Protein AF-A0A9D2GME9-F1 (afdb_monomer_lite)

Radius of gyration: 42.01 Å; chains: 1; bounding box: 84×39×122 Å

Secondary structure (DSSP, 8-state):
----------EE-TTT--EE-TT-SB-TTT--BSTHHHHHHHHHHHHHHHHHHHHHHHHHHHHHHHHHHHHHHHHHHHHHHHHHHHHT--S--HHHHHHHHHHHHHHHHHHHHHHHHHHH---HHHHHHHHHHHHHHHHHHHHHHHHHHHHHHHHHHS--SSSEEEEEEEEEEEEEETTEE---SS-EEEEEETTEEE-TT-EEEEETT-EEEEEEEEEETTEEEEEEEEEE--HHHHSS-EEEEEEEE-SSSEEEEEEEEEEEE--HHHHHH-

Sequence (274 aa):
MQDKALRGIAMFCNRCGKQVSDDSLYCPYCGSNIRNLQSEKEFIDHYIGDLDHYTQLVRKRAGSKLQKITKICCYISLVTFLLLYIRIAPGRGFYHVLSYIAGAAAAVLLIVFFYRKSKKSVSKSFYGVSLLMAVAVFLAAAGLQITYEAKLDAVLADFPSHGTVHLRIHLDEEFYSLYGVGMAYRPYSSIRLGDTVYEDGDTIDMAVNTTYPVRINCGYLNTHGHSQRDLRVTPSLLKDGYTIIEKVDLDDITYAEVTLSFTRTCTFWEVILH

Structure (mmCIF, N/CA/C/O backbone):
data_AF-A0A9D2GME9-F1
#
_entry.id   AF-A0A9D2GME9-F1
#
loop_
_atom_site.group_PDB
_atom_site.id
_atom_site.type_symbol
_atom_site.label_atom_id
_atom_site.label_alt_id
_atom_site.label_comp_id
_atom_site.label_asym_id
_atom_site.label_entity_id
_atom_site.label_seq_id
_atom_site.pdbx_PDB_ins_code
_atom_site.Cartn_x
_atom_site.Cartn_y
_atom_site.Cartn_z
_atom_site.occupancy
_atom_site.B_iso_or_equiv
_atom_site.auth_seq_id
_atom_site.auth_comp_id
_atom_site.auth_asym_id
_atom_site.auth_atom_id
_atom_site.pdbx_PDB_model_num
ATOM 1 N N . MET A 1 1 ? -60.415 -22.577 77.005 1.00 41.28 1 MET A N 1
ATOM 2 C CA . MET A 1 1 ? -60.384 -21.194 76.487 1.00 41.28 1 MET A CA 1
ATOM 3 C C . MET A 1 1 ? -59.140 -20.543 77.063 1.00 41.28 1 MET A C 1
ATOM 5 O O . MET A 1 1 ? -58.972 -20.585 78.270 1.00 41.28 1 MET A O 1
ATOM 9 N N . GLN A 1 2 ? -58.207 -20.135 76.204 1.00 39.06 2 GLN A N 1
ATOM 10 C CA . GLN A 1 2 ? -56.891 -19.614 76.584 1.00 39.06 2 GLN A CA 1
ATOM 11 C C . GLN A 1 2 ? -56.985 -18.101 76.813 1.00 39.06 2 GLN A C 1
ATOM 13 O O . GLN A 1 2 ? -57.369 -17.378 75.894 1.00 39.06 2 GLN A O 1
ATOM 18 N N . ASP A 1 3 ? -56.603 -17.639 78.004 1.00 46.72 3 ASP A N 1
ATOM 19 C CA . ASP A 1 3 ? -56.413 -16.222 78.315 1.00 46.72 3 ASP A CA 1
ATOM 20 C C . ASP A 1 3 ? -55.214 -15.670 77.531 1.00 46.72 3 ASP A C 1
ATOM 22 O O . ASP A 1 3 ? -54.049 -15.865 77.886 1.00 46.72 3 ASP A O 1
ATOM 26 N N . LYS A 1 4 ? -55.496 -14.974 76.426 1.00 51.91 4 LYS A N 1
ATOM 27 C CA . LYS A 1 4 ? -54.520 -14.119 75.744 1.00 51.91 4 LYS A CA 1
ATOM 28 C C . LYS A 1 4 ? -54.407 -12.811 76.520 1.00 51.91 4 LYS A C 1
ATOM 30 O O . LYS A 1 4 ? -55.230 -11.914 76.369 1.00 51.91 4 LYS A O 1
ATOM 35 N N . ALA A 1 5 ? -53.349 -12.701 77.316 1.00 50.97 5 ALA A N 1
ATOM 36 C CA . ALA A 1 5 ? -52.881 -11.439 77.864 1.00 50.97 5 ALA A CA 1
ATOM 37 C C . ALA A 1 5 ? -52.632 -10.430 76.725 1.00 50.97 5 ALA A C 1
ATOM 39 O O . ALA A 1 5 ? -51.686 -10.571 75.945 1.00 50.97 5 ALA A O 1
ATOM 40 N N . LEU A 1 6 ? -53.486 -9.409 76.635 1.00 52.81 6 LEU A N 1
ATOM 41 C CA . LEU A 1 6 ? -53.252 -8.195 75.858 1.00 52.81 6 LEU A CA 1
ATOM 42 C C . LEU A 1 6 ? -52.051 -7.461 76.471 1.00 52.81 6 LEU A C 1
ATOM 44 O O . LEU A 1 6 ? -52.188 -6.680 77.409 1.00 52.81 6 LEU A O 1
ATOM 48 N N . ARG A 1 7 ? -50.847 -7.723 75.954 1.00 51.66 7 ARG A N 1
ATOM 49 C CA . ARG A 1 7 ? -49.722 -6.796 76.116 1.00 51.66 7 ARG A CA 1
ATOM 50 C C . ARG A 1 7 ? -50.059 -5.549 75.306 1.00 51.66 7 ARG A C 1
ATOM 52 O O . ARG A 1 7 ? -49.818 -5.527 74.103 1.00 51.66 7 ARG A O 1
ATOM 59 N N . GLY A 1 8 ? -50.644 -4.547 75.959 1.00 56.06 8 GLY A N 1
ATOM 60 C CA . GLY A 1 8 ? -50.792 -3.217 75.379 1.00 56.06 8 GLY A CA 1
ATOM 61 C C . GLY A 1 8 ? -49.416 -2.704 74.962 1.00 56.06 8 GLY A C 1
ATOM 62 O O . GLY A 1 8 ? -48.500 -2.632 75.786 1.00 56.06 8 GLY A O 1
ATOM 63 N N . ILE A 1 9 ? -49.246 -2.425 73.672 1.00 63.50 9 ILE A N 1
ATOM 64 C CA . ILE A 1 9 ? -48.030 -1.822 73.139 1.00 63.50 9 ILE A CA 1
ATOM 65 C C . ILE A 1 9 ? -48.039 -0.385 73.644 1.00 63.50 9 ILE A C 1
ATOM 67 O O . ILE A 1 9 ? -48.833 0.438 73.208 1.00 63.50 9 ILE A O 1
ATOM 71 N N . ALA A 1 10 ? -47.207 -0.084 74.633 1.00 67.81 10 ALA A N 1
ATOM 72 C CA . ALA A 1 10 ? -47.128 1.277 75.122 1.00 67.81 10 ALA A CA 1
ATOM 73 C C . ALA A 1 10 ? -46.423 2.165 74.089 1.00 67.81 10 ALA A C 1
ATOM 75 O O . ALA A 1 10 ? -45.321 1.840 73.640 1.00 67.81 10 ALA A O 1
ATOM 76 N N . MET A 1 11 ? -47.042 3.289 73.732 1.00 81.88 11 MET A N 1
ATOM 77 C CA . MET A 1 11 ? -46.478 4.268 72.803 1.00 81.88 11 MET A CA 1
ATOM 78 C C . MET A 1 11 ? -45.919 5.484 73.551 1.00 81.88 11 MET A C 1
ATOM 80 O O . MET A 1 11 ? -46.213 5.696 74.724 1.00 81.88 11 MET A O 1
ATOM 84 N N . PHE A 1 12 ? -45.108 6.306 72.885 1.00 86.38 12 PHE A N 1
ATOM 85 C CA . PHE A 1 12 ? -44.561 7.542 73.455 1.00 86.38 12 PHE A CA 1
ATOM 86 C C . PHE A 1 12 ? -45.123 8.763 72.722 1.00 86.38 12 PHE A C 1
ATOM 88 O O . PHE A 1 12 ? -45.228 8.770 71.496 1.00 86.38 12 PHE A O 1
ATOM 95 N N . CYS A 1 13 ? -45.466 9.819 73.463 1.00 84.81 13 CYS A N 1
ATOM 96 C CA . CYS A 1 13 ? -45.884 11.092 72.883 1.00 84.81 13 CYS A CA 1
ATOM 97 C C . CYS A 1 13 ? -44.707 11.742 72.145 1.00 84.81 13 CYS A C 1
ATOM 99 O O . CYS A 1 13 ? -43.673 12.026 72.742 1.00 84.81 13 CYS A O 1
ATOM 101 N N . ASN A 1 14 ? -44.880 12.055 70.865 1.00 80.94 14 ASN A N 1
ATOM 102 C CA . ASN A 1 14 ? -43.848 12.680 70.036 1.00 80.94 14 ASN A CA 1
ATOM 103 C C . ASN A 1 14 ? -43.521 14.136 70.420 1.00 80.94 14 ASN A C 1
ATOM 105 O O . ASN A 1 14 ? -42.476 14.644 70.027 1.00 80.94 14 ASN A O 1
ATOM 109 N N . ARG A 1 15 ? -44.389 14.813 71.185 1.00 85.38 15 ARG A N 1
ATOM 110 C CA . ARG A 1 15 ? -44.165 16.201 71.614 1.00 85.38 15 ARG A CA 1
ATOM 111 C C . ARG A 1 15 ? -43.401 16.310 72.931 1.00 85.38 15 ARG A C 1
ATOM 113 O O . ARG A 1 15 ? -42.644 17.254 73.113 1.00 85.38 15 ARG A O 1
ATOM 120 N N . CYS A 1 16 ? -43.634 15.389 73.868 1.00 89.06 16 CYS A N 1
ATOM 121 C CA . CYS A 1 16 ? -43.048 15.462 75.213 1.00 89.06 16 CYS A CA 1
ATOM 122 C C . CYS A 1 16 ? -42.267 14.210 75.640 1.00 89.06 16 CYS A C 1
ATOM 124 O O . CYS A 1 16 ? -41.754 14.178 76.754 1.00 89.06 16 CYS A O 1
ATOM 126 N N . GLY A 1 17 ? -42.219 13.166 74.809 1.00 86.56 17 GLY A N 1
ATOM 127 C CA . GLY A 1 17 ? -41.443 11.942 75.035 1.00 86.56 17 GLY A CA 1
ATOM 128 C C . GLY A 1 17 ? -41.968 11.008 76.130 1.00 86.56 17 GLY A C 1
ATOM 129 O O . GLY A 1 17 ? -41.333 9.999 76.413 1.00 86.56 17 GLY A O 1
ATOM 130 N N . LYS A 1 18 ? -43.105 11.316 76.765 1.00 88.69 18 LYS A N 1
ATOM 131 C CA . LYS A 1 18 ? -43.670 10.490 77.847 1.00 88.69 18 LYS A CA 1
ATOM 132 C C . LYS A 1 18 ? -44.486 9.328 77.291 1.00 88.69 18 LYS A C 1
ATOM 134 O O . LYS A 1 18 ? -45.119 9.470 76.249 1.00 88.69 18 LYS A O 1
ATOM 139 N N . GLN A 1 19 ? -44.477 8.202 78.000 1.00 88.19 19 GLN A N 1
ATOM 140 C CA . GLN A 1 19 ? -45.246 7.007 77.656 1.00 88.19 19 GLN A CA 1
ATOM 141 C C . GLN A 1 19 ? -46.747 7.274 77.835 1.00 88.19 19 GLN A C 1
ATOM 143 O O . GLN A 1 19 ? -47.161 7.862 78.834 1.00 88.19 19 GLN A O 1
ATOM 148 N N . VAL A 1 20 ? -47.551 6.872 76.857 1.00 87.06 20 VAL A N 1
ATOM 149 C CA . VAL A 1 20 ? -49.003 7.061 76.818 1.00 87.06 20 VAL A CA 1
ATOM 150 C C . VAL A 1 20 ? -49.663 5.733 76.433 1.00 87.06 20 VAL A C 1
ATOM 152 O O . VAL A 1 20 ? -49.069 4.918 75.725 1.00 87.06 20 VAL A O 1
ATOM 155 N N . SER A 1 21 ? -50.876 5.498 76.937 1.00 81.44 21 SER A N 1
ATOM 156 C CA . SER A 1 21 ? -51.678 4.331 76.554 1.00 81.44 21 SER A CA 1
ATOM 157 C C . SER A 1 21 ? -52.102 4.427 75.086 1.00 81.44 21 SER A C 1
ATOM 159 O O . SER A 1 21 ? -52.460 5.518 74.637 1.00 81.44 21 SER A O 1
ATOM 161 N N . ASP A 1 22 ? -52.094 3.294 74.382 1.00 76.94 22 ASP A N 1
ATOM 162 C CA . ASP A 1 22 ? -52.387 3.161 72.943 1.00 76.94 22 ASP A CA 1
ATOM 163 C C . ASP A 1 22 ? -53.774 3.727 72.565 1.00 76.94 22 ASP A C 1
ATOM 165 O O . ASP A 1 22 ? -53.953 4.348 71.523 1.00 76.94 22 ASP A O 1
ATOM 169 N N . ASP A 1 23 ? -54.741 3.646 73.485 1.00 77.75 23 ASP A N 1
ATOM 170 C CA . ASP A 1 23 ? -56.112 4.124 73.256 1.00 77.75 23 ASP A CA 1
ATOM 171 C C . ASP A 1 23 ? -56.315 5.630 73.542 1.00 77.75 23 ASP A C 1
ATOM 173 O O . ASP A 1 23 ? -57.434 6.150 73.477 1.00 77.75 23 ASP A O 1
ATOM 177 N N . SER A 1 24 ? -55.258 6.368 73.898 1.00 75.19 24 SER A N 1
ATOM 178 C CA . SER A 1 24 ? -55.387 7.768 74.327 1.00 75.19 24 SER A CA 1
ATOM 179 C C . SER A 1 24 ? -55.446 8.724 73.136 1.00 75.19 24 SER A C 1
ATOM 181 O O . SER A 1 24 ? -54.474 8.897 72.406 1.00 75.19 24 SER A O 1
ATOM 183 N N . LEU A 1 25 ? -56.560 9.445 72.985 1.00 80.38 25 LEU A N 1
ATOM 184 C CA . LEU A 1 25 ? -56.727 10.457 71.928 1.00 80.38 25 LEU A CA 1
ATOM 185 C C . LEU A 1 25 ? -55.831 11.693 72.121 1.00 80.38 25 LEU A C 1
ATOM 187 O O . LEU A 1 25 ? -55.473 12.364 71.150 1.00 80.38 25 LEU A O 1
ATOM 191 N N . TYR A 1 26 ? -55.457 11.988 73.367 1.00 84.38 26 TYR A N 1
ATOM 192 C CA . TYR A 1 26 ? -54.640 13.136 73.750 1.00 84.38 26 TYR A CA 1
ATOM 193 C C . TYR A 1 26 ? -53.574 12.714 74.761 1.00 84.38 26 TYR A C 1
ATOM 195 O O . TYR A 1 26 ? -53.813 11.853 75.606 1.00 84.38 26 TYR A O 1
ATOM 203 N N . CYS A 1 27 ? -52.401 13.347 74.708 1.00 88.00 27 CYS A N 1
ATOM 204 C CA . CYS A 1 27 ? -51.362 13.123 75.706 1.00 88.00 27 CYS A CA 1
ATOM 205 C C . CYS A 1 27 ? -51.794 13.732 77.052 1.00 88.00 27 CYS A C 1
ATOM 207 O O . CYS A 1 27 ? -51.942 14.956 77.129 1.00 88.00 27 CYS A O 1
ATOM 209 N N . PRO A 1 28 ? -51.905 12.944 78.136 1.00 85.19 28 PRO A N 1
ATOM 210 C CA . PRO A 1 28 ? -52.334 13.456 79.439 1.00 85.19 28 PRO A CA 1
ATOM 211 C C . PRO A 1 28 ? -51.327 14.437 80.057 1.00 85.19 28 PRO A C 1
ATOM 213 O O . PRO A 1 28 ? -51.671 15.198 80.953 1.00 85.19 28 PRO A O 1
ATOM 216 N N . TYR A 1 29 ? -50.080 14.441 79.578 1.00 90.69 29 TYR A N 1
ATOM 217 C CA . TYR A 1 29 ? -49.021 15.289 80.120 1.00 90.69 29 TYR A CA 1
ATOM 218 C C . TYR A 1 29 ? -48.848 16.626 79.396 1.00 90.69 29 TYR A C 1
ATOM 220 O O . TYR A 1 29 ? -48.295 17.551 79.984 1.00 90.69 29 TYR A O 1
ATOM 228 N N . CYS A 1 30 ? -49.245 16.733 78.124 1.00 89.88 30 CYS A N 1
ATOM 229 C CA . CYS A 1 30 ? -49.015 17.951 77.333 1.00 89.88 30 CYS A CA 1
ATOM 230 C C . CYS A 1 30 ? -50.199 18.390 76.459 1.00 89.88 30 CYS A C 1
ATOM 232 O O . CYS A 1 30 ? -50.093 19.407 75.775 1.00 89.88 30 CYS A O 1
ATOM 234 N N . GLY A 1 31 ? -51.304 17.639 76.453 1.00 85.94 31 GLY A N 1
ATOM 235 C CA . GLY A 1 31 ? -52.550 18.000 75.773 1.00 85.94 31 GLY A CA 1
ATOM 236 C C . GLY A 1 31 ? -52.547 17.857 74.248 1.00 85.94 31 GLY A C 1
ATOM 237 O O . GLY A 1 31 ? -53.549 18.176 73.615 1.00 85.94 31 GLY A O 1
ATOM 238 N N . SER A 1 32 ? -51.462 17.386 73.622 1.00 86.38 32 SER A N 1
ATOM 239 C CA . SER A 1 32 ? -51.424 17.214 72.163 1.00 86.38 32 SER A CA 1
ATOM 240 C C . SER A 1 32 ? -52.265 16.020 71.700 1.00 86.38 32 SER A C 1
ATOM 242 O O . SER A 1 32 ? -52.218 14.959 72.322 1.00 86.38 32 SER A O 1
ATOM 244 N N . ASN A 1 33 ? -53.002 16.184 70.596 1.00 84.06 33 ASN A N 1
ATOM 245 C CA . ASN A 1 33 ? -53.767 15.112 69.952 1.00 84.06 33 ASN A CA 1
ATOM 246 C C . ASN A 1 33 ? -52.811 14.087 69.311 1.00 84.06 33 ASN A C 1
ATOM 248 O O . ASN A 1 33 ? -51.901 14.471 68.577 1.00 84.06 33 ASN A O 1
ATOM 252 N N . ILE A 1 34 ? -53.008 12.801 69.608 1.00 77.81 34 ILE A N 1
ATOM 253 C CA . ILE A 1 34 ? -52.126 11.701 69.183 1.00 77.81 34 ILE A CA 1
ATOM 254 C C . ILE A 1 34 ? -52.606 11.066 67.860 1.00 77.81 34 ILE A C 1
ATOM 256 O O . ILE A 1 34 ? -51.798 10.539 67.096 1.00 77.81 34 ILE A O 1
ATOM 260 N N . ARG A 1 35 ? -53.902 11.169 67.532 1.00 65.88 35 ARG A N 1
ATOM 261 C CA . ARG A 1 35 ? -54.556 10.391 66.461 1.00 65.88 35 ARG A CA 1
ATOM 262 C C . ARG A 1 35 ? -54.211 10.835 65.034 1.00 65.88 35 ARG A C 1
ATOM 264 O O . ARG A 1 35 ? -54.231 10.008 64.132 1.00 65.88 35 ARG A O 1
ATOM 271 N N . ASN A 1 36 ? -53.868 12.107 64.822 1.00 59.38 36 ASN A N 1
ATOM 272 C CA . ASN A 1 36 ? -53.596 12.641 63.475 1.00 59.38 36 ASN A CA 1
ATOM 273 C C . ASN A 1 36 ? -52.305 12.107 62.827 1.00 59.38 36 ASN A C 1
ATOM 275 O O . ASN A 1 36 ? -52.130 12.231 61.621 1.00 59.38 36 ASN A O 1
ATOM 279 N N . LEU A 1 37 ? -51.402 11.501 63.601 1.00 57.84 37 LEU A N 1
ATOM 280 C CA . LEU A 1 37 ? -50.069 11.123 63.119 1.00 57.84 37 LEU A CA 1
ATOM 281 C C . LEU A 1 37 ? -50.002 9.706 62.533 1.00 57.84 37 LEU A C 1
ATOM 283 O O . LEU A 1 37 ? -49.139 9.437 61.700 1.00 57.84 37 LEU A O 1
ATOM 287 N N . GLN A 1 38 ? -50.896 8.800 62.944 1.00 58.00 38 GLN A N 1
ATOM 288 C CA . GLN A 1 38 ? -50.953 7.445 62.379 1.00 58.00 38 GLN A CA 1
ATOM 289 C C . GLN A 1 38 ? -51.460 7.467 60.931 1.00 58.00 38 GLN A C 1
ATOM 291 O O . GLN A 1 38 ? -50.833 6.862 60.066 1.00 58.00 38 GLN A O 1
ATOM 296 N N . SER A 1 39 ? -52.509 8.245 60.638 1.00 58.75 39 SER A N 1
ATOM 297 C CA . SER A 1 39 ? -53.055 8.360 59.278 1.00 58.75 39 SER A CA 1
ATOM 298 C C . SER A 1 39 ? -52.108 9.061 58.301 1.00 58.75 39 SER A C 1
ATOM 300 O O . SER A 1 39 ? -52.074 8.721 57.124 1.00 58.75 39 SER A O 1
ATOM 302 N N . GLU A 1 40 ? -51.321 10.032 58.769 1.00 59.38 40 GLU A N 1
ATOM 303 C CA . GLU A 1 40 ? -50.370 10.762 57.923 1.00 59.38 40 GLU A CA 1
ATOM 304 C C . GLU A 1 40 ? -49.142 9.906 57.577 1.00 59.38 40 GLU A C 1
ATOM 306 O O . GLU A 1 40 ? -48.667 9.921 56.442 1.00 59.38 40 GLU A O 1
ATOM 311 N N . LYS A 1 41 ? -48.669 9.085 58.522 1.00 63.97 41 LYS A N 1
ATOM 312 C CA . LYS A 1 41 ? -47.546 8.172 58.288 1.00 63.97 41 LYS A CA 1
ATOM 313 C C . LYS A 1 41 ? -47.905 7.045 57.317 1.00 63.97 41 LYS A C 1
ATOM 315 O O . LYS A 1 41 ? -47.133 6.777 56.401 1.00 63.97 41 LYS A O 1
ATOM 320 N N . GLU A 1 42 ? -49.084 6.439 57.466 1.00 66.50 42 GLU A N 1
ATOM 321 C CA . GLU A 1 42 ? -49.576 5.417 56.528 1.00 66.50 42 GLU A CA 1
ATOM 322 C C . GLU A 1 42 ? -49.766 5.982 55.112 1.00 66.50 42 GLU A C 1
ATOM 324 O O . GLU A 1 42 ? -49.448 5.316 54.126 1.00 66.50 42 GLU A O 1
ATOM 329 N N . PHE A 1 43 ? -50.209 7.238 55.001 1.00 67.19 43 PHE A N 1
ATOM 330 C CA . PHE A 1 43 ? -50.351 7.924 53.718 1.00 67.19 43 PHE A CA 1
ATOM 331 C C . PHE A 1 43 ? -48.995 8.210 53.044 1.00 67.19 43 PHE A C 1
ATOM 333 O O . PHE A 1 43 ? -48.849 8.010 51.836 1.00 67.19 43 PHE A O 1
ATOM 340 N N . ILE A 1 44 ? -47.982 8.631 53.813 1.00 70.19 44 ILE A N 1
ATOM 341 C CA . ILE A 1 44 ? -46.624 8.892 53.305 1.00 70.19 44 ILE A CA 1
ATOM 342 C C . ILE A 1 44 ? -45.927 7.592 52.876 1.00 70.19 44 ILE A C 1
ATOM 344 O O . ILE A 1 44 ? -45.346 7.550 51.791 1.00 70.19 44 ILE A O 1
ATOM 348 N N . ASP A 1 45 ? -46.016 6.523 53.671 1.00 70.06 45 ASP A N 1
ATOM 349 C CA . ASP A 1 45 ? -45.389 5.234 53.347 1.00 70.06 45 ASP A CA 1
ATOM 350 C C . ASP A 1 45 ? -45.987 4.617 52.066 1.00 70.06 45 ASP A C 1
ATOM 352 O O . ASP A 1 45 ? -45.256 4.056 51.244 1.00 70.06 45 ASP A O 1
ATOM 356 N N . HIS A 1 46 ? -47.294 4.795 51.832 1.00 74.94 46 HIS A N 1
ATOM 357 C CA . HIS A 1 46 ? -47.949 4.381 50.588 1.00 74.94 46 HIS A CA 1
ATOM 358 C C . HIS A 1 46 ? -47.421 5.152 49.363 1.00 74.94 46 HIS A C 1
ATOM 360 O O . HIS A 1 46 ? -47.074 4.544 48.348 1.00 74.94 46 HIS A O 1
ATOM 366 N N . TYR A 1 47 ? -47.270 6.476 49.474 1.00 71.62 47 TYR A N 1
ATOM 367 C CA . TYR A 1 47 ? -46.754 7.323 48.391 1.00 71.62 47 TYR A CA 1
ATOM 368 C C . TYR A 1 47 ? -45.272 7.058 48.070 1.00 71.62 47 TYR A C 1
ATOM 370 O O . TYR A 1 47 ? -44.865 7.104 46.906 1.00 71.62 47 TYR A O 1
ATOM 378 N N . ILE A 1 48 ? -44.452 6.757 49.084 1.00 71.06 48 ILE A N 1
ATOM 379 C CA . ILE A 1 48 ? -43.035 6.400 48.902 1.00 71.06 48 ILE A CA 1
ATOM 380 C C . ILE A 1 48 ? -42.906 5.050 48.181 1.00 71.06 48 ILE A C 1
ATOM 382 O O . ILE A 1 48 ? -42.054 4.914 47.299 1.00 71.06 48 ILE A O 1
ATOM 386 N N . GLY A 1 49 ? -43.765 4.075 48.497 1.00 72.38 49 GLY A N 1
ATOM 387 C CA . GLY A 1 49 ? -43.800 2.777 47.816 1.00 72.38 49 GLY A CA 1
ATOM 388 C C . GLY A 1 49 ? -44.106 2.894 46.320 1.00 72.38 49 GLY A C 1
ATOM 389 O O . GLY A 1 49 ? -43.410 2.296 45.494 1.00 72.38 49 GLY A O 1
ATOM 390 N N . ASP A 1 50 ? -45.082 3.727 45.955 1.00 72.19 50 ASP A N 1
ATOM 391 C CA . ASP A 1 50 ? -45.429 3.983 44.553 1.00 72.19 50 ASP A CA 1
ATOM 392 C C . ASP A 1 50 ? -44.323 4.736 43.801 1.00 72.19 50 ASP A C 1
ATOM 394 O O . ASP A 1 50 ? -44.041 4.443 42.633 1.00 72.19 50 ASP A O 1
ATOM 398 N N . LEU A 1 51 ? -43.626 5.659 44.471 1.00 71.44 51 LEU A N 1
ATOM 399 C CA . LEU A 1 51 ? -42.490 6.370 43.886 1.00 71.44 51 LEU A CA 1
ATOM 400 C C . LEU A 1 51 ? -41.283 5.443 43.656 1.00 71.44 51 LEU A C 1
ATOM 402 O O . LEU A 1 51 ? -40.626 5.538 42.610 1.00 71.44 51 LEU A O 1
ATOM 406 N N . ASP A 1 52 ? -41.002 4.513 44.574 1.00 69.62 52 ASP A N 1
ATOM 407 C CA . ASP A 1 52 ? -39.956 3.498 44.377 1.00 69.62 52 ASP A CA 1
ATOM 408 C C . ASP A 1 52 ? -40.327 2.543 43.230 1.00 69.62 52 ASP A C 1
ATOM 410 O O . ASP A 1 52 ? -39.521 2.269 42.337 1.00 69.62 52 ASP A O 1
ATOM 414 N N . HIS A 1 53 ? -41.592 2.131 43.147 1.00 76.25 53 HIS A N 1
ATOM 415 C CA . HIS A 1 53 ? -42.084 1.317 42.038 1.00 76.25 53 HIS A CA 1
ATOM 416 C C . HIS A 1 53 ? -41.946 2.038 40.681 1.00 76.25 53 HIS A C 1
ATOM 418 O O . HIS A 1 53 ? -41.461 1.462 39.695 1.00 76.25 53 HIS A O 1
ATOM 424 N N . TYR A 1 54 ? -42.300 3.325 40.615 1.00 68.31 54 TYR A N 1
ATOM 425 C CA . TYR A 1 54 ? -42.189 4.122 39.393 1.00 68.31 54 TYR A CA 1
ATOM 426 C C . TYR A 1 54 ? -40.727 4.348 38.981 1.00 68.31 54 TYR A C 1
ATOM 428 O O . TYR A 1 54 ? -40.367 4.203 37.806 1.00 68.31 54 TYR A O 1
ATOM 436 N N . THR A 1 55 ? -39.842 4.626 39.939 1.00 64.88 55 THR A N 1
ATOM 437 C CA . THR A 1 55 ? -38.406 4.781 39.668 1.00 64.88 55 THR A CA 1
ATOM 438 C C . THR A 1 55 ? -37.755 3.464 39.237 1.00 64.88 55 THR A C 1
ATOM 440 O O . THR A 1 55 ? -36.924 3.473 38.320 1.00 64.88 55 THR A O 1
ATOM 443 N N . GLN A 1 56 ? -38.174 2.313 39.774 1.00 70.50 56 GLN A N 1
ATOM 444 C CA . GLN A 1 56 ? -37.733 0.998 39.294 1.00 70.50 56 GLN A CA 1
ATOM 445 C C . GLN A 1 56 ? -38.186 0.708 37.852 1.00 70.50 56 GLN A C 1
ATOM 447 O O . GLN A 1 56 ? -37.398 0.183 37.052 1.00 70.50 56 GLN A O 1
ATOM 452 N N . LEU A 1 57 ? -39.408 1.095 37.471 1.00 70.12 57 LEU A N 1
ATOM 453 C CA . LEU A 1 57 ? -39.916 0.958 36.099 1.00 70.12 57 LEU A CA 1
ATOM 454 C C . LEU A 1 57 ? -39.156 1.835 35.098 1.00 70.12 57 LEU A C 1
ATOM 456 O O . LEU A 1 57 ? -38.742 1.353 34.036 1.00 70.12 57 LEU A O 1
ATOM 460 N N . VAL A 1 58 ? -38.916 3.103 35.442 1.00 64.44 58 VAL A N 1
ATOM 461 C CA . VAL A 1 58 ? -38.123 4.027 34.616 1.00 64.44 58 VAL A CA 1
ATOM 462 C C . VAL A 1 58 ? -36.689 3.509 34.468 1.00 64.44 58 VAL A C 1
ATOM 464 O O . VAL A 1 58 ? -36.143 3.500 33.362 1.00 64.44 58 VAL A O 1
ATOM 467 N N . ARG A 1 59 ? -36.095 2.969 35.540 1.00 57.16 59 ARG A N 1
ATOM 468 C CA . ARG A 1 59 ? -34.747 2.379 35.528 1.00 57.16 59 ARG A CA 1
ATOM 469 C C . ARG A 1 59 ? -34.658 1.130 34.644 1.00 57.16 59 ARG A C 1
ATOM 471 O O . ARG A 1 59 ? -33.688 0.998 33.896 1.00 57.16 59 ARG A O 1
ATOM 478 N N . LYS A 1 60 ? -35.669 0.250 34.663 1.00 64.56 60 LYS A N 1
ATOM 479 C CA . LYS A 1 60 ? -35.745 -0.930 33.776 1.00 64.56 60 LYS A CA 1
ATOM 480 C C . LYS A 1 60 ? -35.923 -0.544 32.302 1.00 64.56 60 LYS A C 1
ATOM 482 O O . LYS A 1 60 ? -35.259 -1.126 31.442 1.00 64.56 60 LYS A O 1
ATOM 487 N N . ARG A 1 61 ? -36.767 0.449 31.989 1.00 59.19 61 ARG A N 1
ATOM 488 C CA . ARG A 1 61 ? -36.969 0.921 30.602 1.00 59.19 61 ARG A CA 1
ATOM 489 C C . ARG A 1 61 ? -35.762 1.673 30.044 1.00 59.19 61 ARG A C 1
ATOM 491 O O . ARG A 1 61 ? -35.392 1.434 28.896 1.00 59.19 61 ARG A O 1
ATOM 498 N N . ALA A 1 62 ? -35.128 2.536 30.838 1.00 53.09 62 ALA A N 1
ATOM 499 C CA . ALA A 1 62 ? -33.938 3.273 30.414 1.00 53.09 62 ALA A CA 1
ATOM 500 C C . ALA A 1 62 ? -32.725 2.344 30.222 1.00 53.09 62 ALA A C 1
ATOM 502 O O . ALA A 1 62 ? -31.984 2.494 29.252 1.00 53.09 62 ALA A O 1
ATOM 503 N N . GLY A 1 63 ? -32.559 1.336 31.088 1.00 59.22 63 GLY A N 1
ATOM 504 C CA . GLY A 1 63 ? -31.454 0.378 31.001 1.00 59.22 63 GLY A CA 1
ATOM 505 C C . GLY A 1 63 ? -31.470 -0.475 29.729 1.00 59.22 63 GLY A C 1
ATOM 506 O O . GLY A 1 63 ? -30.420 -0.689 29.127 1.00 59.22 63 GLY A O 1
ATOM 507 N N . SER A 1 64 ? -32.647 -0.917 29.268 1.00 66.12 64 SER A N 1
ATOM 508 C CA . SER A 1 64 ? -32.739 -1.807 28.099 1.00 66.12 64 SER A CA 1
ATOM 509 C C . SER A 1 64 ? -32.479 -1.093 26.769 1.00 66.12 64 SER A C 1
ATOM 511 O O . SER A 1 64 ? -31.816 -1.652 25.891 1.00 66.12 64 SER A O 1
ATOM 513 N N . LYS A 1 65 ? -32.945 0.156 26.618 1.00 70.44 65 LYS A N 1
ATOM 514 C CA . LYS A 1 65 ? -32.648 0.980 25.435 1.00 70.44 65 LYS A CA 1
ATOM 515 C C . LYS A 1 65 ? -31.168 1.350 25.377 1.00 70.44 65 LYS A C 1
ATOM 517 O O . LYS A 1 65 ? -30.557 1.198 24.322 1.00 70.44 65 LYS A O 1
ATOM 522 N N . LEU A 1 66 ? -30.578 1.747 26.507 1.00 64.31 66 LEU A N 1
ATOM 523 C CA . LEU A 1 66 ? -29.162 2.115 26.569 1.00 64.31 66 LEU A CA 1
ATOM 524 C C . LEU A 1 66 ? -28.258 0.927 26.207 1.00 64.31 66 LEU A C 1
ATOM 526 O O . LEU A 1 66 ? -27.341 1.071 25.407 1.00 64.31 66 LEU A O 1
ATOM 530 N N . GLN A 1 67 ? -28.581 -0.274 26.695 1.00 67.31 67 GLN A N 1
ATOM 531 C CA . GLN A 1 67 ? -27.810 -1.484 26.403 1.00 67.31 67 GLN A CA 1
ATOM 532 C C . GLN A 1 67 ? -27.852 -1.881 24.917 1.00 67.31 67 GLN A C 1
ATOM 534 O O . GLN A 1 67 ? -26.873 -2.416 24.395 1.00 67.31 67 GLN A O 1
ATOM 539 N N . LYS A 1 68 ? -28.963 -1.615 24.215 1.00 73.75 68 LYS A N 1
ATOM 540 C CA . LYS A 1 68 ? -29.050 -1.818 22.759 1.00 73.75 68 LYS A CA 1
ATOM 541 C C . LYS A 1 68 ? -28.194 -0.807 21.996 1.00 73.75 68 LYS A C 1
ATOM 543 O O . LYS A 1 68 ? -27.470 -1.207 21.091 1.00 73.75 68 LYS A O 1
ATOM 548 N N . ILE A 1 69 ? -28.228 0.465 22.394 1.00 73.44 69 ILE A N 1
ATOM 549 C CA . ILE A 1 69 ? -27.444 1.531 21.753 1.00 73.44 69 ILE A CA 1
ATOM 550 C C . ILE A 1 69 ? -25.942 1.278 21.931 1.00 73.44 69 ILE A C 1
ATOM 552 O O . ILE A 1 69 ? -25.205 1.314 20.952 1.00 73.44 69 ILE A O 1
ATOM 556 N N . THR A 1 70 ? -25.485 0.915 23.136 1.00 68.62 70 THR A N 1
ATOM 557 C CA . THR A 1 70 ? -24.063 0.613 23.383 1.00 68.62 70 THR A CA 1
ATOM 558 C C . THR A 1 70 ? -23.554 -0.546 22.523 1.00 68.62 70 THR A C 1
ATOM 560 O O . THR A 1 70 ? -22.432 -0.483 22.028 1.00 68.62 70 THR A O 1
ATOM 563 N N . LYS A 1 71 ? -24.373 -1.583 22.286 1.00 71.75 71 LYS A N 1
ATOM 564 C CA . LYS A 1 71 ? -24.007 -2.679 21.372 1.00 71.75 71 LYS A CA 1
ATOM 565 C C . LYS A 1 71 ? -23.795 -2.174 19.950 1.00 71.75 71 LYS A C 1
ATOM 567 O O . LYS A 1 71 ? -22.774 -2.491 19.354 1.00 71.75 71 LYS A O 1
ATOM 572 N N . ILE A 1 72 ? -24.741 -1.390 19.432 1.00 76.44 72 ILE A N 1
ATOM 573 C CA . ILE A 1 72 ? -24.666 -0.840 18.074 1.00 76.44 72 ILE A CA 1
ATOM 574 C C . ILE A 1 72 ? -23.416 0.036 17.936 1.00 76.44 72 ILE A C 1
ATOM 576 O O . ILE A 1 72 ? -22.639 -0.177 17.011 1.00 76.44 72 ILE A O 1
ATOM 580 N N . CYS A 1 73 ? -23.153 0.931 18.894 1.00 72.12 73 CYS A N 1
ATOM 581 C CA . CYS A 1 73 ? -21.956 1.772 18.870 1.00 72.12 73 CYS A CA 1
ATOM 582 C C . CYS A 1 73 ? -20.653 0.957 18.911 1.00 72.12 73 CYS A C 1
ATOM 584 O O . CYS A 1 73 ? -19.754 1.244 18.132 1.00 72.12 73 CYS A O 1
ATOM 586 N N . CYS A 1 74 ? -20.548 -0.086 19.747 1.00 71.19 74 CYS A N 1
ATOM 587 C CA . CYS A 1 74 ? -19.360 -0.950 19.769 1.00 71.19 74 CYS A CA 1
ATOM 588 C C . CYS A 1 74 ? -19.130 -1.672 18.437 1.00 71.19 74 CYS A C 1
ATOM 590 O O . CYS A 1 74 ? -17.988 -1.772 17.995 1.00 71.19 74 CYS A O 1
ATOM 592 N N . TYR A 1 75 ? -20.193 -2.167 17.795 1.00 76.12 75 TYR A N 1
ATOM 593 C CA . TYR A 1 75 ? -20.069 -2.801 16.483 1.00 76.12 75 TYR A CA 1
ATOM 594 C C . TYR A 1 75 ? -19.653 -1.799 15.410 1.00 76.12 75 TYR A C 1
ATOM 596 O O . TYR A 1 75 ? -18.763 -2.111 14.628 1.00 76.12 75 TYR A O 1
ATOM 604 N N . ILE A 1 76 ? -20.232 -0.595 15.409 1.00 74.19 76 ILE A N 1
ATOM 605 C CA . ILE A 1 76 ? -19.832 0.473 14.486 1.00 74.19 76 ILE A CA 1
ATOM 606 C C . ILE A 1 76 ? -18.359 0.829 14.706 1.00 74.19 76 ILE A C 1
ATOM 608 O O . ILE A 1 76 ? -17.598 0.800 13.750 1.00 74.19 76 ILE A O 1
ATOM 612 N N . SER A 1 77 ? -17.916 1.065 15.947 1.00 69.38 77 SER A N 1
ATOM 613 C CA . SER A 1 77 ? -16.504 1.352 16.238 1.00 69.38 77 SER A CA 1
ATOM 614 C C . SER A 1 77 ? -15.565 0.224 15.805 1.00 69.38 77 SER A C 1
ATOM 616 O O . SER A 1 77 ? -14.486 0.519 15.303 1.00 69.38 77 SER A O 1
ATOM 618 N N . LEU A 1 78 ? -15.957 -1.048 15.950 1.00 71.94 78 LEU A N 1
ATOM 619 C CA . LEU A 1 78 ? -15.153 -2.178 15.471 1.00 71.94 78 LEU A CA 1
ATOM 620 C C . LEU A 1 78 ? -15.093 -2.224 13.941 1.00 71.94 78 LEU A C 1
ATOM 622 O O . LEU A 1 78 ? -14.014 -2.405 13.388 1.00 71.94 78 LEU A O 1
ATOM 626 N N . VAL A 1 79 ? -16.226 -2.063 13.258 1.00 75.62 79 VAL A N 1
ATOM 627 C CA . VAL A 1 79 ? -16.264 -2.056 11.791 1.00 75.62 79 VAL A CA 1
ATOM 628 C C . VAL A 1 79 ? -15.431 -0.896 11.253 1.00 75.62 79 VAL A C 1
ATOM 630 O O . VAL A 1 79 ? -14.598 -1.111 10.380 1.00 75.62 79 VAL A O 1
ATOM 633 N N . THR A 1 80 ? -15.573 0.304 11.819 1.00 70.06 80 THR A N 1
ATOM 634 C CA . THR A 1 80 ? -14.755 1.461 11.443 1.00 70.06 80 THR A CA 1
ATOM 635 C C . THR A 1 80 ? -13.277 1.208 11.728 1.00 70.06 80 THR A C 1
ATOM 637 O O . THR A 1 80 ? -12.455 1.466 10.860 1.00 70.06 80 THR A O 1
ATOM 640 N N . PHE A 1 81 ? -12.924 0.646 12.890 1.00 72.06 81 PHE A N 1
ATOM 641 C CA . PHE A 1 81 ? -11.539 0.280 13.198 1.00 72.06 81 PHE A CA 1
ATOM 642 C C . PHE A 1 81 ? -10.982 -0.715 12.176 1.00 72.06 81 PHE A C 1
ATOM 644 O O . PHE A 1 81 ? -9.917 -0.470 11.633 1.00 72.06 81 PHE A O 1
ATOM 651 N N . LEU A 1 82 ? -11.713 -1.783 11.847 1.00 70.62 82 LEU A N 1
ATOM 652 C CA . LEU A 1 82 ? -11.311 -2.755 10.825 1.00 70.62 82 LEU A CA 1
ATOM 653 C C . LEU A 1 82 ? -11.117 -2.100 9.454 1.00 70.62 82 LEU A C 1
ATOM 655 O O . LEU A 1 82 ? -10.110 -2.356 8.808 1.00 70.62 82 LEU A O 1
ATOM 659 N N . LEU A 1 83 ? -12.038 -1.234 9.025 1.00 66.81 83 LEU A N 1
ATOM 660 C CA . LEU A 1 83 ? -11.947 -0.547 7.734 1.00 66.81 83 LEU A CA 1
ATOM 661 C C . LEU A 1 83 ? -10.749 0.410 7.664 1.00 66.81 83 LEU A C 1
ATOM 663 O O . LEU A 1 83 ? -10.032 0.409 6.665 1.00 66.81 83 LEU A O 1
ATOM 667 N N . LEU A 1 84 ? -10.504 1.189 8.722 1.00 64.00 84 LEU A N 1
ATOM 668 C CA . LEU A 1 84 ? -9.339 2.076 8.808 1.00 64.00 84 LEU A CA 1
ATOM 669 C C . LEU A 1 84 ? -8.034 1.266 8.859 1.00 64.00 84 LEU A C 1
ATOM 671 O O . LEU A 1 84 ? -7.081 1.572 8.151 1.00 64.00 84 LEU A O 1
ATOM 675 N N . TYR A 1 85 ? -8.018 0.167 9.614 1.00 66.06 85 TYR A N 1
ATOM 676 C CA . TYR A 1 85 ? -6.853 -0.707 9.766 1.00 66.06 85 TYR A CA 1
ATOM 677 C C . TYR A 1 85 ? -6.511 -1.491 8.483 1.00 66.06 85 TYR A C 1
ATOM 679 O O . TYR A 1 85 ? -5.345 -1.794 8.232 1.00 66.06 85 TYR A O 1
ATOM 687 N N . ILE A 1 86 ? -7.508 -1.793 7.641 1.00 61.72 86 ILE A N 1
ATOM 688 C CA . ILE A 1 86 ? -7.311 -2.387 6.308 1.00 61.72 86 ILE A CA 1
ATOM 689 C C . ILE A 1 86 ? -6.667 -1.379 5.346 1.00 61.72 86 ILE A C 1
ATOM 691 O O . ILE A 1 86 ? -5.830 -1.765 4.535 1.00 61.72 86 ILE A O 1
ATOM 695 N N . ARG A 1 87 ? -7.023 -0.090 5.433 1.00 58.62 87 ARG A N 1
ATOM 696 C CA . ARG A 1 87 ? -6.542 0.927 4.485 1.00 58.62 87 ARG A CA 1
ATOM 697 C C . ARG A 1 87 ? -5.070 1.305 4.669 1.00 58.62 87 ARG A C 1
ATOM 699 O O . ARG A 1 87 ? -4.435 1.719 3.709 1.00 58.62 87 ARG A O 1
ATOM 706 N N . ILE A 1 88 ? -4.535 1.137 5.878 1.00 57.16 88 ILE A N 1
ATOM 707 C CA . ILE A 1 88 ? -3.157 1.514 6.244 1.00 57.16 88 ILE A CA 1
ATOM 708 C C . ILE A 1 88 ? -2.116 0.476 5.770 1.00 57.16 88 ILE A C 1
ATOM 710 O O . ILE A 1 88 ? -0.927 0.670 5.987 1.00 57.16 88 ILE A O 1
ATOM 714 N N . ALA A 1 89 ? -2.505 -0.614 5.095 1.00 47.00 89 ALA A N 1
ATOM 715 C CA . ALA A 1 89 ? -1.537 -1.587 4.575 1.00 47.00 89 ALA A CA 1
ATOM 716 C C . ALA A 1 89 ? -1.225 -1.416 3.084 1.00 47.00 89 ALA A C 1
ATOM 718 O O . ALA A 1 89 ? -1.902 -2.009 2.238 1.00 47.00 89 ALA A O 1
ATOM 719 N N . PRO A 1 90 ? -0.115 -0.748 2.741 1.00 46.16 90 PRO A N 1
ATOM 720 C CA . PRO A 1 90 ? 0.625 -1.071 1.540 1.00 46.16 90 PRO A CA 1
ATOM 721 C C . PRO A 1 90 ? 1.598 -2.240 1.820 1.00 46.16 90 PRO A C 1
ATOM 723 O O . PRO A 1 90 ? 2.496 -2.130 2.644 1.00 46.16 90 PRO A O 1
ATOM 726 N N . GLY A 1 91 ? 1.418 -3.362 1.110 1.00 49.69 91 GLY A N 1
ATOM 727 C CA . GLY A 1 91 ? 2.510 -4.243 0.647 1.00 49.69 91 GLY A CA 1
ATOM 728 C C . GLY A 1 91 ? 3.284 -5.159 1.628 1.00 49.69 91 GLY A C 1
ATOM 729 O O . GLY A 1 91 ? 4.201 -4.725 2.303 1.00 49.69 91 GLY A O 1
ATOM 730 N N . ARG A 1 92 ? 2.994 -6.474 1.523 1.00 51.78 92 ARG A N 1
ATOM 731 C CA . ARG A 1 92 ? 3.807 -7.710 1.757 1.00 51.78 92 ARG A CA 1
ATOM 732 C C . ARG A 1 92 ? 4.531 -7.966 3.105 1.00 51.78 92 ARG A C 1
ATOM 734 O O . ARG A 1 92 ? 5.581 -7.417 3.403 1.00 51.78 92 ARG A O 1
ATOM 741 N N . GLY A 1 93 ? 4.071 -9.021 3.804 1.00 57.31 93 GLY A N 1
ATOM 742 C CA . GLY A 1 93 ? 4.854 -9.814 4.773 1.00 57.31 93 GLY A CA 1
ATOM 743 C C . GLY A 1 93 ? 4.003 -10.758 5.650 1.00 57.31 93 GLY A C 1
ATOM 744 O O . GLY A 1 93 ? 2.947 -10.362 6.137 1.00 57.31 93 GLY A O 1
ATOM 745 N N . PHE A 1 94 ? 4.453 -11.999 5.901 1.00 60.59 94 PHE A N 1
ATOM 746 C CA . PHE A 1 94 ? 3.752 -12.982 6.766 1.00 60.59 94 PHE A CA 1
ATOM 747 C C . PHE A 1 94 ? 3.543 -12.467 8.202 1.00 60.59 94 PHE A C 1
ATOM 749 O O . PHE A 1 94 ? 2.471 -12.628 8.784 1.00 60.59 94 PHE A O 1
ATOM 756 N N . TYR A 1 95 ? 4.539 -11.763 8.747 1.00 56.81 95 TYR A N 1
ATOM 757 C CA . TYR A 1 95 ? 4.467 -11.151 10.077 1.00 56.81 95 TYR A CA 1
ATOM 758 C C . TYR A 1 95 ? 3.382 -10.069 10.191 1.00 56.81 95 TYR A C 1
ATOM 760 O O . TYR A 1 95 ? 2.845 -9.856 11.277 1.00 56.81 95 TYR A O 1
ATOM 768 N N . HIS A 1 96 ? 2.994 -9.443 9.076 1.00 60.53 96 HIS A N 1
ATOM 769 C CA . HIS A 1 96 ? 1.886 -8.491 9.047 1.00 60.53 96 HIS A CA 1
ATOM 770 C C . HIS A 1 96 ? 0.532 -9.192 9.112 1.00 60.53 96 HIS A C 1
ATOM 772 O O . HIS A 1 96 ? -0.327 -8.780 9.881 1.00 60.53 96 HIS A O 1
ATOM 778 N N . VAL A 1 97 ? 0.341 -10.301 8.392 1.00 61.00 97 VAL A N 1
ATOM 779 C CA . VAL A 1 97 ? -0.875 -11.126 8.543 1.00 61.00 97 VAL A CA 1
ATOM 780 C C . VAL A 1 97 ? -1.022 -11.591 9.996 1.00 61.00 97 VAL A C 1
ATOM 782 O O . VAL A 1 97 ? -2.122 -11.586 10.546 1.00 61.00 97 VAL A O 1
ATOM 785 N N . LEU A 1 98 ? 0.096 -11.907 10.657 1.00 67.12 98 LEU A N 1
ATOM 786 C CA . LEU A 1 98 ? 0.110 -12.257 12.074 1.00 67.12 98 LEU A CA 1
ATOM 787 C C . LEU A 1 98 ? -0.310 -11.084 12.980 1.00 67.12 98 LEU A C 1
ATOM 789 O O . LEU A 1 98 ? -1.107 -11.290 13.895 1.00 67.12 98 LEU A O 1
ATOM 793 N N . SER A 1 99 ? 0.172 -9.861 12.722 1.00 65.25 99 SER A N 1
ATOM 794 C CA . SER A 1 99 ? -0.232 -8.670 13.487 1.00 65.25 99 SER A CA 1
ATOM 795 C C . SER A 1 99 ? -1.698 -8.292 13.241 1.00 65.25 99 SER A C 1
ATOM 797 O O . SER A 1 99 ? -2.385 -7.909 14.188 1.00 65.25 99 SER A O 1
ATOM 799 N N . TYR A 1 100 ? -2.222 -8.518 12.030 1.00 64.62 100 TYR A N 1
ATOM 800 C CA . TYR A 1 100 ? -3.649 -8.409 11.703 1.00 64.62 100 TYR A CA 1
ATOM 801 C C . TYR A 1 100 ? -4.503 -9.385 12.505 1.00 64.62 100 TYR A C 1
ATOM 803 O O . TYR A 1 100 ? -5.481 -8.983 13.140 1.00 64.62 100 TYR A O 1
ATOM 811 N N . ILE A 1 101 ? -4.126 -10.666 12.507 1.00 71.12 101 ILE A N 1
ATOM 812 C CA . ILE A 1 101 ? -4.831 -11.703 13.265 1.00 71.12 101 ILE A CA 1
ATOM 813 C C . ILE A 1 101 ? -4.769 -11.382 14.761 1.00 71.12 101 ILE A C 1
ATOM 815 O O . ILE A 1 101 ? -5.785 -11.487 15.444 1.00 71.12 101 ILE A O 1
ATOM 819 N N . ALA A 1 102 ? -3.621 -10.921 15.265 1.00 72.50 102 ALA A N 1
ATOM 820 C CA . ALA A 1 102 ? -3.455 -10.534 16.662 1.00 72.50 102 ALA A CA 1
ATOM 821 C C . ALA A 1 102 ? -4.299 -9.303 17.040 1.00 72.50 102 ALA A C 1
ATOM 823 O O . ALA A 1 102 ? -4.973 -9.326 18.069 1.00 72.50 102 ALA A O 1
ATOM 824 N N . GLY A 1 103 ? -4.321 -8.255 16.209 1.00 72.75 103 GLY A N 1
ATOM 825 C CA . GLY A 1 103 ? -5.114 -7.042 16.433 1.00 72.75 103 GLY A CA 1
ATOM 826 C C . GLY A 1 103 ? -6.619 -7.307 16.381 1.00 72.75 103 GLY A C 1
ATOM 827 O O . GLY A 1 103 ? -7.361 -6.881 17.270 1.00 72.75 103 GLY A O 1
ATOM 828 N N . ALA A 1 104 ? -7.073 -8.092 15.401 1.00 69.56 104 ALA A N 1
ATOM 829 C CA . ALA A 1 104 ? -8.461 -8.534 15.309 1.00 69.56 104 ALA A CA 1
ATOM 830 C C . ALA A 1 104 ? -8.846 -9.429 16.499 1.00 69.56 104 ALA A C 1
ATOM 832 O O . ALA A 1 104 ? -9.893 -9.218 17.115 1.00 69.56 104 ALA A O 1
ATOM 833 N N . ALA A 1 105 ? -7.986 -10.380 16.881 1.00 73.00 105 ALA A N 1
ATOM 834 C CA . ALA A 1 105 ? -8.199 -11.224 18.053 1.00 73.00 105 ALA A CA 1
ATOM 835 C C . ALA A 1 105 ? -8.276 -10.393 19.340 1.00 73.00 105 ALA A C 1
ATOM 837 O O . ALA A 1 105 ? -9.175 -10.615 20.147 1.00 73.00 105 ALA A O 1
ATOM 838 N N . ALA A 1 106 ? -7.405 -9.396 19.519 1.00 75.62 106 ALA A N 1
ATOM 839 C CA . ALA A 1 106 ? -7.433 -8.491 20.666 1.00 75.62 106 ALA A CA 1
ATOM 840 C C . ALA A 1 106 ? -8.725 -7.659 20.712 1.00 75.62 106 ALA A C 1
ATOM 842 O O . ALA A 1 106 ? -9.348 -7.558 21.770 1.00 75.62 106 ALA A O 1
ATOM 843 N N . ALA A 1 107 ? -9.183 -7.126 19.575 1.00 74.38 107 ALA A N 1
ATOM 844 C CA . ALA A 1 107 ? -10.442 -6.387 19.487 1.00 74.38 107 ALA A CA 1
ATOM 845 C C . ALA A 1 107 ? -11.655 -7.274 19.827 1.00 74.38 107 ALA A C 1
ATOM 847 O O . ALA A 1 107 ? -12.517 -6.883 20.619 1.00 74.38 107 ALA A O 1
ATOM 848 N N . VAL A 1 108 ? -11.695 -8.503 19.301 1.00 73.62 108 VAL A N 1
ATOM 849 C CA . VAL A 1 108 ? -12.737 -9.491 19.621 1.00 73.62 108 VAL A CA 1
ATOM 850 C C . VAL A 1 108 ? -12.683 -9.886 21.099 1.00 73.62 108 VAL A C 1
ATOM 852 O O . VAL A 1 108 ? -13.725 -9.915 21.755 1.00 73.62 108 VAL A O 1
ATOM 855 N N . LEU A 1 109 ? -11.495 -10.133 21.658 1.00 75.06 109 LEU A N 1
ATOM 856 C CA . LEU A 1 109 ? -11.312 -10.447 23.078 1.00 75.06 109 LEU A CA 1
ATOM 857 C C . LEU A 1 109 ? -11.780 -9.300 23.974 1.00 75.06 109 LEU A C 1
ATOM 859 O O . LEU A 1 109 ? -12.478 -9.555 24.956 1.00 75.06 109 LEU A O 1
ATOM 863 N N . LEU A 1 110 ? -11.473 -8.049 23.622 1.00 73.50 110 LEU A N 1
ATOM 864 C CA . LEU A 1 110 ? -11.964 -6.870 24.334 1.00 73.50 110 LEU A CA 1
ATOM 865 C C . LEU A 1 110 ? -13.490 -6.802 24.288 1.00 73.50 110 LEU A C 1
ATOM 867 O O . LEU A 1 110 ? -14.118 -6.634 25.331 1.00 73.50 110 LEU A O 1
ATOM 871 N N . ILE A 1 111 ? -14.113 -7.023 23.130 1.00 73.06 111 ILE A N 1
ATOM 872 C CA . ILE A 1 111 ? -15.579 -7.044 23.010 1.00 73.06 111 ILE A CA 1
ATOM 873 C C . ILE A 1 111 ? -16.193 -8.161 23.847 1.00 73.06 111 ILE A C 1
ATOM 875 O O . ILE A 1 111 ? -17.149 -7.917 24.581 1.00 73.06 111 ILE A O 1
ATOM 879 N N . VAL A 1 112 ? -15.651 -9.379 23.781 1.00 73.75 112 VAL A N 1
ATOM 880 C CA . VAL A 1 112 ? -16.134 -10.519 24.573 1.00 73.75 112 VAL A CA 1
ATOM 881 C C . VAL A 1 112 ? -15.964 -10.245 26.067 1.00 73.75 112 VAL A C 1
ATOM 883 O O . VAL A 1 112 ? -16.865 -10.548 26.854 1.00 73.75 112 VAL A O 1
ATOM 886 N N . PHE A 1 113 ? -14.851 -9.630 26.469 1.00 74.38 113 PHE A N 1
ATOM 887 C CA . PHE A 1 113 ? -14.583 -9.238 27.848 1.00 74.38 113 PHE A CA 1
ATOM 888 C C . PHE A 1 113 ? -15.573 -8.173 28.335 1.00 74.38 113 PHE A C 1
ATOM 890 O O . PHE A 1 113 ? -16.213 -8.358 29.376 1.00 74.38 113 PHE A O 1
ATOM 897 N N . PHE A 1 114 ? -15.780 -7.106 27.560 1.00 68.94 114 PHE A N 1
ATOM 898 C CA . PHE A 1 114 ? -16.753 -6.059 27.874 1.00 68.94 114 PHE A CA 1
ATOM 899 C C . PHE A 1 114 ? -18.186 -6.601 27.887 1.00 68.94 114 PHE A C 1
ATOM 901 O O . PHE A 1 114 ? -18.953 -6.277 28.795 1.00 68.94 114 PHE A O 1
ATOM 908 N N . TYR A 1 115 ? -18.533 -7.505 26.969 1.00 69.06 115 TYR A N 1
ATOM 909 C CA . TYR A 1 115 ? -19.841 -8.156 26.921 1.00 69.06 115 TYR A CA 1
ATOM 910 C C . TYR A 1 115 ? -20.091 -9.049 28.143 1.00 69.06 115 TYR A C 1
ATOM 912 O O . TYR A 1 115 ? -21.137 -8.952 28.791 1.00 69.06 115 TYR A O 1
ATOM 920 N N . ARG A 1 116 ? -19.118 -9.894 28.512 1.00 72.56 116 ARG A N 1
ATOM 921 C CA . ARG A 1 116 ? -19.222 -10.763 29.694 1.00 72.56 116 ARG A CA 1
ATOM 922 C C . ARG A 1 116 ? -19.324 -9.951 30.982 1.00 72.56 116 ARG A C 1
ATOM 924 O O . ARG A 1 116 ? -20.137 -10.284 31.843 1.00 72.56 116 ARG A O 1
ATOM 931 N N . LYS A 1 117 ? -18.543 -8.877 31.108 1.00 65.81 117 LYS A N 1
ATOM 932 C CA . LYS A 1 117 ? -18.516 -8.039 32.314 1.00 65.81 117 LYS A CA 1
ATOM 933 C C . LYS A 1 117 ? -19.756 -7.141 32.430 1.00 65.81 117 LYS A C 1
ATOM 935 O O . LYS A 1 117 ? -20.281 -6.987 33.532 1.00 65.81 117 LYS A O 1
ATOM 940 N N . SER A 1 118 ? -20.300 -6.668 31.305 1.00 61.97 118 SER A N 1
ATOM 941 C CA . SER A 1 118 ? -21.601 -5.978 31.223 1.00 61.97 118 SER A CA 1
ATOM 942 C C . SER A 1 118 ? -22.746 -6.824 31.786 1.00 61.97 118 SER A C 1
ATOM 944 O O . SER A 1 118 ? -23.616 -6.297 32.476 1.00 61.97 118 SER A O 1
ATOM 946 N N . LYS A 1 119 ? -22.740 -8.140 31.544 1.00 62.41 119 LYS A N 1
ATOM 947 C CA . LYS A 1 119 ? -23.825 -9.032 31.982 1.00 62.41 119 LYS A CA 1
ATOM 948 C C . LYS A 1 119 ? -23.846 -9.282 33.498 1.00 62.41 119 LYS A C 1
ATOM 950 O O . LYS A 1 119 ? -24.887 -9.666 34.019 1.00 62.41 119 LYS A O 1
ATOM 955 N N . LYS A 1 120 ? -22.717 -9.087 34.194 1.00 65.75 120 LYS A N 1
ATOM 956 C CA . LYS A 1 120 ? -22.562 -9.366 35.637 1.00 65.75 120 LYS A CA 1
ATOM 957 C C . LYS A 1 120 ? -22.559 -8.124 36.537 1.00 65.75 120 LYS A C 1
ATOM 959 O O . LYS A 1 120 ? -22.775 -8.270 37.733 1.00 65.75 120 LYS A O 1
ATOM 964 N N . SER A 1 121 ? -22.306 -6.925 36.009 1.00 48.03 121 SER A N 1
ATOM 965 C CA . SER A 1 121 ? -22.117 -5.719 36.829 1.00 48.03 121 SER A CA 1
ATOM 966 C C . SER A 1 121 ? -23.329 -4.780 36.785 1.00 48.03 121 SER A C 1
ATOM 968 O O . SER A 1 121 ? -23.696 -4.268 35.730 1.00 48.03 121 SER A O 1
ATOM 970 N N . VAL A 1 122 ? -23.930 -4.531 37.955 1.00 60.94 122 VAL A N 1
ATOM 971 C CA . VAL A 1 122 ? -25.101 -3.650 38.175 1.00 60.94 122 VAL A CA 1
ATOM 972 C C . VAL A 1 122 ? -24.706 -2.159 38.258 1.00 60.94 122 VAL A C 1
ATOM 974 O O . VAL A 1 122 ? -25.561 -1.271 38.279 1.00 60.94 122 VAL A O 1
ATOM 977 N N . SER A 1 123 ? -23.406 -1.848 38.272 1.00 66.81 123 SER A N 1
ATOM 978 C CA . SER A 1 123 ? -22.911 -0.480 38.448 1.00 66.81 123 SER A CA 1
ATOM 979 C C . SER A 1 123 ? -22.957 0.331 37.148 1.00 66.81 123 SER A C 1
ATOM 981 O O . SER A 1 123 ? -22.273 0.018 36.171 1.00 66.81 123 SER A O 1
ATOM 983 N N . LYS A 1 124 ? -23.714 1.439 37.162 1.00 65.50 124 LYS A N 1
ATOM 984 C CA . LYS A 1 124 ? -23.768 2.421 36.065 1.00 65.50 124 LYS A CA 1
ATOM 985 C C . LYS A 1 124 ? -22.400 3.054 35.757 1.00 65.50 124 LYS A C 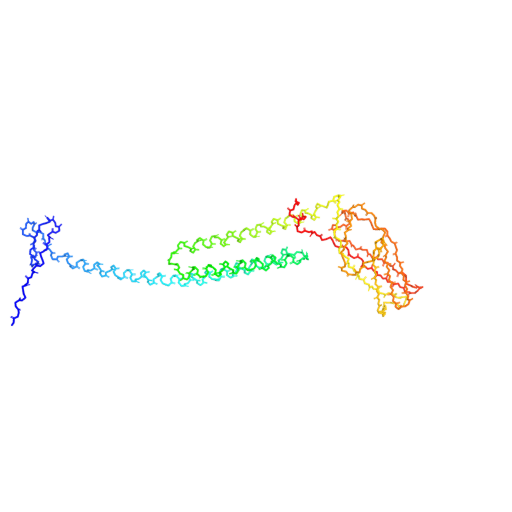1
ATOM 987 O O . LYS A 1 124 ? -22.189 3.453 34.615 1.00 65.50 124 LYS A O 1
ATOM 992 N N . SER A 1 125 ? -21.467 3.117 36.716 1.00 73.00 125 SER A N 1
ATOM 993 C CA . SER A 1 125 ? -20.159 3.756 36.487 1.00 73.00 125 SER A CA 1
ATOM 994 C C . SER A 1 125 ? -19.268 2.957 35.532 1.00 73.00 125 SER A C 1
ATOM 996 O O . SER A 1 125 ? -18.463 3.534 34.806 1.00 73.00 125 SER A O 1
ATOM 998 N N . PHE A 1 126 ? -19.457 1.636 35.455 1.00 71.12 126 PHE A N 1
ATOM 999 C CA . PHE A 1 126 ? -18.608 0.768 34.640 1.00 71.12 126 PHE A CA 1
ATOM 1000 C C . PHE A 1 126 ? -18.824 0.967 33.129 1.00 71.12 126 PHE A C 1
ATOM 1002 O O . PHE A 1 126 ? -17.880 0.875 32.346 1.00 71.12 126 PHE A O 1
ATOM 1009 N N . TYR A 1 127 ? -20.055 1.291 32.716 1.00 66.25 127 TYR A N 1
ATOM 1010 C CA . TYR A 1 127 ? -20.382 1.566 31.312 1.00 66.25 127 TYR A CA 1
ATOM 1011 C C . TYR A 1 127 ? -19.738 2.862 30.812 1.00 66.25 127 TYR A C 1
ATOM 1013 O O . TYR A 1 127 ? -19.246 2.897 29.687 1.00 66.25 127 TYR A O 1
ATOM 1021 N N . GLY A 1 128 ? -19.690 3.897 31.659 1.00 73.62 128 GLY A N 1
ATOM 1022 C CA . GLY A 1 128 ? -19.029 5.160 31.328 1.00 73.62 128 GLY A CA 1
ATOM 1023 C C . GLY A 1 128 ? -17.534 4.975 31.073 1.00 73.62 128 GLY A C 1
ATOM 1024 O O . GLY A 1 128 ? -17.033 5.419 30.046 1.00 73.62 128 GLY A O 1
ATOM 1025 N N . VAL A 1 129 ? -16.840 4.238 31.949 1.00 77.88 129 VAL A N 1
ATOM 1026 C CA . VAL A 1 129 ? -15.401 3.951 31.792 1.00 77.88 129 VAL A CA 1
ATOM 1027 C C . VAL A 1 129 ? -15.124 3.134 30.528 1.00 77.88 129 VAL A C 1
ATOM 1029 O O . VAL A 1 129 ? -14.195 3.438 29.788 1.00 77.88 129 VAL A O 1
ATOM 1032 N N . SER A 1 130 ? -15.943 2.117 30.244 1.00 69.75 130 SER A N 1
ATOM 1033 C CA . SER A 1 130 ? -15.793 1.298 29.035 1.00 69.75 130 SER A CA 1
ATOM 1034 C C . SER A 1 130 ? -15.983 2.110 27.751 1.00 69.75 130 SER A C 1
ATOM 1036 O O . SER A 1 130 ? -15.185 1.967 26.826 1.00 69.75 130 SER A O 1
ATOM 1038 N N . LEU A 1 131 ? -16.993 2.986 27.706 1.00 74.69 131 LEU A N 1
ATOM 1039 C CA . LEU A 1 131 ? -17.219 3.879 26.571 1.00 74.69 131 LEU A CA 1
ATOM 1040 C C . LEU A 1 131 ? -16.041 4.842 26.381 1.00 74.69 131 LEU A C 1
ATOM 1042 O O . LEU A 1 131 ? -15.570 5.013 25.262 1.00 74.69 131 LEU A O 1
ATOM 1046 N N . LEU A 1 132 ? -15.537 5.425 27.470 1.00 79.00 132 LEU A N 1
ATOM 1047 C CA . LEU A 1 132 ? -14.420 6.370 27.438 1.00 79.00 132 LEU A CA 1
ATOM 1048 C C . LEU A 1 132 ? -13.135 5.703 26.924 1.00 79.00 132 LEU A C 1
ATOM 1050 O O . LEU A 1 132 ? -12.459 6.266 26.070 1.00 79.00 132 LEU A O 1
ATOM 1054 N N . MET A 1 133 ? -12.853 4.467 27.351 1.00 75.81 133 MET A N 1
ATOM 1055 C CA . MET A 1 133 ? -11.734 3.675 26.826 1.00 75.81 133 MET A CA 1
ATOM 1056 C C . MET A 1 133 ? -11.898 3.340 25.339 1.00 75.81 133 MET A C 1
ATOM 1058 O O . MET A 1 133 ? -10.932 3.438 24.588 1.00 75.81 133 MET A O 1
ATOM 1062 N N . ALA A 1 134 ? -13.103 2.972 24.893 1.00 72.81 134 ALA A N 1
ATOM 1063 C CA . ALA A 1 134 ? -13.362 2.698 23.478 1.00 72.81 134 ALA A CA 1
ATOM 1064 C C . ALA A 1 134 ? -13.158 3.950 22.607 1.00 72.81 134 ALA A C 1
ATOM 1066 O O . ALA A 1 134 ? -12.528 3.872 21.554 1.00 72.81 134 ALA A O 1
ATOM 1067 N N . VAL A 1 135 ? -13.630 5.110 23.076 1.00 77.12 135 VAL A N 1
ATOM 1068 C CA . VAL A 1 135 ? -13.403 6.405 22.419 1.00 77.12 135 VAL A CA 1
ATOM 1069 C C . VAL A 1 135 ? -11.913 6.750 22.396 1.00 77.12 135 VAL A C 1
ATOM 1071 O O . VAL A 1 135 ? -11.411 7.150 21.352 1.00 77.12 135 VAL A O 1
ATOM 1074 N N . ALA A 1 136 ? -11.182 6.542 23.495 1.00 78.25 136 ALA A N 1
ATOM 1075 C CA . ALA A 1 136 ? -9.744 6.800 23.551 1.00 78.25 136 ALA A CA 1
ATOM 1076 C C . ALA A 1 136 ? -8.953 5.933 22.555 1.00 78.25 136 ALA A C 1
ATOM 1078 O O . ALA A 1 136 ? -8.097 6.452 21.843 1.00 78.25 136 ALA A O 1
ATOM 1079 N N . VAL A 1 137 ? -9.273 4.636 22.447 1.00 77.38 137 VAL A N 1
ATOM 1080 C CA . VAL A 1 137 ? -8.653 3.730 21.461 1.00 77.38 137 VAL A CA 1
ATOM 1081 C C . VAL A 1 137 ? -8.966 4.175 20.032 1.00 77.38 137 VAL A C 1
ATOM 1083 O O . VAL A 1 137 ? -8.074 4.184 19.187 1.00 77.38 137 VAL A O 1
ATOM 1086 N N . PHE A 1 138 ? -10.207 4.584 19.762 1.00 76.19 138 PHE A N 1
ATOM 1087 C CA . PHE A 1 138 ? -10.599 5.092 18.449 1.00 76.19 138 PHE A CA 1
ATOM 1088 C C . PHE A 1 138 ? -9.846 6.377 18.077 1.00 76.19 138 PHE A C 1
ATOM 1090 O O . PHE A 1 138 ? -9.301 6.466 16.980 1.00 76.19 138 PHE A O 1
ATOM 1097 N N . LEU A 1 139 ? -9.765 7.346 18.995 1.00 78.81 139 LEU A N 1
ATOM 1098 C CA . LEU A 1 139 ? -9.025 8.594 18.784 1.00 78.81 139 LEU A CA 1
ATOM 1099 C C . LEU A 1 139 ? -7.527 8.342 18.577 1.00 78.81 139 LEU A C 1
ATOM 1101 O O . LEU A 1 139 ? -6.927 8.969 17.710 1.00 78.81 139 LEU A O 1
ATOM 1105 N N . ALA A 1 140 ? -6.935 7.400 19.317 1.00 77.88 140 ALA A N 1
ATOM 1106 C CA . ALA A 1 140 ? -5.540 7.011 19.133 1.00 77.88 140 ALA A CA 1
ATOM 1107 C C . ALA A 1 140 ? -5.297 6.366 17.758 1.00 77.88 140 ALA A C 1
ATOM 1109 O O . ALA A 1 140 ? -4.324 6.708 17.090 1.00 77.88 140 ALA A O 1
ATOM 1110 N N . ALA A 1 141 ? -6.191 5.481 17.305 1.00 75.88 141 ALA A N 1
ATOM 1111 C CA . ALA A 1 141 ? -6.095 4.852 15.986 1.00 75.88 141 ALA A CA 1
ATOM 1112 C C . ALA A 1 141 ? -6.249 5.873 14.846 1.00 75.88 141 ALA A C 1
ATOM 1114 O O . ALA A 1 141 ? -5.450 5.873 13.912 1.00 75.88 141 ALA A O 1
ATOM 1115 N N . ALA A 1 142 ? -7.229 6.776 14.948 1.00 74.25 142 ALA A N 1
ATOM 1116 C CA . ALA A 1 142 ? -7.424 7.853 13.981 1.00 74.25 142 ALA A CA 1
ATOM 1117 C C . ALA A 1 142 ? -6.227 8.821 13.959 1.00 74.25 142 ALA A C 1
ATOM 1119 O O . ALA A 1 142 ? -5.747 9.185 12.890 1.00 74.25 142 ALA A O 1
ATOM 1120 N N . GLY A 1 143 ? -5.701 9.192 15.132 1.00 77.31 143 GLY A N 1
ATOM 1121 C CA . GLY A 1 143 ? -4.507 10.030 15.245 1.00 77.31 143 GLY A CA 1
ATOM 1122 C C . GLY A 1 143 ? -3.267 9.380 14.631 1.00 77.31 143 GLY A C 1
ATOM 1123 O O . GLY A 1 143 ? -2.516 10.048 13.922 1.00 77.31 143 GLY A O 1
ATOM 1124 N N . LEU A 1 144 ? -3.078 8.071 14.832 1.00 77.06 144 LEU A N 1
ATOM 1125 C CA . LEU A 1 144 ? -1.990 7.323 14.201 1.00 77.06 144 LEU A CA 1
ATOM 1126 C C . LEU A 1 144 ? -2.129 7.308 12.674 1.00 77.06 144 LEU A C 1
ATOM 1128 O O . LEU A 1 144 ? -1.136 7.515 11.988 1.00 77.06 144 LEU A O 1
ATOM 1132 N N . GLN A 1 145 ? -3.341 7.120 12.144 1.00 75.81 145 GLN A N 1
ATOM 1133 C CA . GLN A 1 145 ? -3.580 7.155 10.700 1.00 75.81 145 GLN A CA 1
ATOM 1134 C C . GLN A 1 145 ? -3.279 8.528 10.097 1.00 75.81 145 GLN A C 1
ATOM 1136 O O . GLN A 1 145 ? -2.555 8.602 9.112 1.00 75.81 145 GLN A O 1
ATOM 1141 N N . ILE A 1 146 ? -3.782 9.606 10.704 1.00 73.94 146 ILE A N 1
ATOM 1142 C CA . ILE A 1 146 ? -3.513 10.976 10.240 1.00 73.94 146 ILE A CA 1
ATOM 1143 C C . ILE A 1 146 ? -2.007 11.255 10.262 1.00 73.94 146 ILE A C 1
ATOM 1145 O O . ILE A 1 146 ? -1.467 11.822 9.318 1.00 73.94 146 ILE A O 1
ATOM 1149 N N . THR A 1 147 ? -1.316 10.823 11.321 1.00 76.19 147 THR A N 1
ATOM 1150 C CA . THR A 1 147 ? 0.141 10.980 11.433 1.00 76.19 147 THR A CA 1
ATOM 1151 C C . THR A 1 147 ? 0.867 10.170 10.360 1.00 76.19 147 THR A C 1
ATOM 1153 O O . THR A 1 147 ? 1.826 10.663 9.778 1.00 76.19 147 THR A O 1
ATOM 1156 N N . TYR A 1 148 ? 0.412 8.948 10.077 1.00 77.94 148 TYR A N 1
ATOM 1157 C CA . TYR A 1 148 ? 0.980 8.099 9.033 1.00 77.94 148 TYR A CA 1
ATOM 1158 C C . TYR A 1 148 ? 0.786 8.703 7.639 1.00 77.94 148 TYR A C 1
ATOM 1160 O O . TYR A 1 148 ? 1.752 8.780 6.895 1.00 77.94 148 TYR A O 1
ATOM 1168 N N . GLU A 1 149 ? -0.418 9.169 7.296 1.00 74.19 149 GLU A N 1
ATOM 1169 C CA . GLU A 1 149 ? -0.701 9.801 5.999 1.00 74.19 149 GLU A CA 1
ATOM 1170 C C . GLU A 1 149 ? 0.102 11.100 5.826 1.00 74.19 149 GLU A C 1
ATOM 1172 O O . GLU A 1 149 ? 0.775 11.272 4.815 1.00 74.19 149 GLU A O 1
ATOM 1177 N N . ALA A 1 150 ? 0.149 11.959 6.852 1.00 74.69 150 ALA A N 1
ATOM 1178 C CA . ALA A 1 150 ? 0.944 13.186 6.811 1.00 74.69 150 ALA A CA 1
ATOM 1179 C C . ALA A 1 150 ? 2.451 12.912 6.663 1.00 74.69 150 ALA A C 1
ATOM 1181 O O . ALA A 1 150 ? 3.148 13.627 5.943 1.00 74.69 150 ALA A O 1
ATOM 1182 N N . LYS A 1 151 ? 2.965 11.870 7.331 1.00 79.44 151 LYS A N 1
ATOM 1183 C CA . LYS A 1 151 ? 4.359 11.449 7.171 1.00 79.44 151 LYS A CA 1
ATOM 1184 C C . LYS A 1 151 ? 4.612 10.789 5.822 1.00 79.44 151 LYS A C 1
ATOM 1186 O O . LYS A 1 151 ? 5.665 11.018 5.248 1.00 79.44 151 LYS A O 1
ATOM 1191 N N . LEU A 1 152 ? 3.670 10.009 5.296 1.00 76.75 152 LEU A N 1
ATOM 1192 C CA . LEU A 1 152 ? 3.786 9.396 3.975 1.00 76.75 152 LEU A CA 1
ATOM 1193 C C . LEU A 1 152 ? 3.918 10.475 2.900 1.00 76.75 152 LEU A C 1
ATOM 1195 O O . LEU A 1 152 ? 4.828 10.394 2.082 1.00 76.75 152 LEU A O 1
ATOM 1199 N N . ASP A 1 153 ? 3.085 11.514 2.951 1.00 73.25 153 ASP A N 1
ATOM 1200 C CA . ASP A 1 153 ? 3.185 12.656 2.040 1.00 73.25 153 ASP A CA 1
ATOM 1201 C C . ASP A 1 153 ? 4.536 13.370 2.179 1.00 73.25 153 ASP A C 1
ATOM 1203 O O . ASP A 1 153 ? 5.153 13.722 1.174 1.00 73.25 153 ASP A O 1
ATOM 1207 N N . ALA A 1 154 ? 5.041 13.527 3.409 1.00 78.19 154 ALA A N 1
ATOM 1208 C CA . ALA A 1 154 ? 6.365 14.095 3.654 1.00 78.19 154 ALA A CA 1
ATOM 1209 C C . ALA A 1 154 ? 7.493 13.223 3.076 1.00 78.19 154 ALA A C 1
ATOM 1211 O O . ALA A 1 154 ? 8.369 13.753 2.409 1.00 78.19 154 ALA A O 1
ATOM 1212 N N . VAL A 1 155 ? 7.437 11.899 3.243 1.00 77.44 155 VAL A N 1
ATOM 1213 C CA . VAL A 1 155 ? 8.419 10.925 2.716 1.00 77.44 155 VAL A CA 1
ATOM 1214 C C . VAL A 1 155 ? 8.368 10.818 1.190 1.00 77.44 155 VAL A C 1
ATOM 1216 O O . VAL A 1 155 ? 9.365 10.500 0.534 1.00 77.44 155 VAL A O 1
ATOM 1219 N N . LEU A 1 156 ? 7.192 11.023 0.598 1.00 72.19 156 LEU A N 1
ATOM 1220 C CA . LEU A 1 156 ? 7.019 11.084 -0.852 1.00 72.19 156 LEU A CA 1
ATOM 1221 C C . LEU A 1 156 ? 7.502 12.427 -1.416 1.00 72.19 156 LEU A C 1
ATOM 1223 O O . LEU A 1 156 ? 8.011 12.464 -2.537 1.00 72.19 156 LEU A O 1
ATOM 1227 N N . ALA A 1 157 ? 7.378 13.515 -0.651 1.00 74.81 157 ALA A N 1
ATOM 1228 C CA . ALA A 1 157 ? 7.869 14.837 -1.029 1.00 74.81 157 ALA A CA 1
ATOM 1229 C C . ALA A 1 157 ? 9.390 14.983 -0.847 1.00 74.81 157 ALA A C 1
ATOM 1231 O O . ALA A 1 157 ? 10.049 15.581 -1.701 1.00 74.81 157 ALA A O 1
ATOM 1232 N N . ASP A 1 158 ? 9.936 14.433 0.235 1.00 76.31 158 ASP A N 1
ATOM 1233 C CA . ASP A 1 158 ? 11.352 14.460 0.590 1.00 76.31 158 ASP A CA 1
ATOM 1234 C C . ASP A 1 158 ? 12.033 13.196 0.058 1.00 76.31 158 ASP A C 1
ATOM 1236 O O . ASP A 1 158 ? 12.254 12.200 0.749 1.00 76.31 158 ASP A O 1
ATOM 1240 N N . PHE A 1 159 ? 12.296 13.198 -1.249 1.00 73.69 159 PHE A N 1
ATOM 1241 C CA . PHE A 1 159 ? 13.044 12.105 -1.849 1.00 73.69 159 PHE A CA 1
ATOM 1242 C C . PHE A 1 159 ? 14.473 12.101 -1.304 1.00 73.69 159 PHE A C 1
ATOM 1244 O O . PHE A 1 159 ? 15.193 13.093 -1.472 1.00 73.69 159 PHE A O 1
ATOM 1251 N N . PRO A 1 160 ? 14.934 10.980 -0.728 1.00 71.62 160 PRO A N 1
ATOM 1252 C CA . PRO A 1 160 ? 16.255 10.945 -0.143 1.00 71.62 160 PRO A CA 1
ATOM 1253 C C . PRO A 1 160 ? 17.301 11.109 -1.252 1.00 71.62 160 PRO A C 1
ATOM 1255 O O . PRO A 1 160 ? 17.239 10.480 -2.310 1.00 71.62 160 PRO A O 1
ATOM 1258 N N . SER A 1 161 ? 18.282 11.982 -1.019 1.00 76.81 161 SER A N 1
ATOM 1259 C CA . SER A 1 161 ? 19.379 12.239 -1.965 1.00 76.81 161 SER A CA 1
ATOM 1260 C C . SER A 1 161 ? 20.381 11.077 -2.057 1.00 76.81 161 SER A C 1
ATOM 1262 O O . SER A 1 161 ? 21.286 11.095 -2.892 1.00 76.81 161 SER A O 1
ATOM 1264 N N . HIS A 1 162 ? 20.225 10.074 -1.197 1.00 75.56 162 HIS A N 1
ATOM 1265 C CA . HIS A 1 162 ? 21.078 8.904 -1.034 1.00 75.56 162 HIS A CA 1
ATOM 1266 C C . HIS A 1 162 ? 20.255 7.734 -0.473 1.00 75.56 162 HIS A C 1
ATOM 1268 O O . HIS A 1 162 ? 19.209 7.946 0.127 1.00 75.56 162 HIS A O 1
ATOM 1274 N N . GLY A 1 163 ? 20.730 6.499 -0.641 1.00 82.62 163 GLY A N 1
ATOM 1275 C CA . GLY A 1 163 ? 20.051 5.293 -0.149 1.00 82.62 163 GLY A CA 1
ATOM 1276 C C . GLY A 1 163 ? 19.503 4.415 -1.272 1.00 82.62 163 GLY A C 1
ATOM 1277 O O . GLY A 1 163 ? 19.888 4.572 -2.431 1.00 82.62 163 GLY A O 1
ATOM 1278 N N . THR A 1 164 ? 18.637 3.468 -0.917 1.00 81.81 164 THR A N 1
ATOM 1279 C CA . THR A 1 164 ? 18.022 2.499 -1.833 1.00 81.81 164 THR A CA 1
ATOM 1280 C C . THR A 1 164 ? 16.530 2.762 -1.975 1.00 81.81 164 THR A C 1
ATOM 1282 O O . THR A 1 164 ? 15.863 3.093 -1.001 1.00 81.81 164 THR A O 1
ATOM 1285 N N . VAL A 1 165 ? 16.000 2.591 -3.180 1.00 83.00 165 VAL A N 1
ATOM 1286 C CA . VAL A 1 165 ? 14.568 2.627 -3.469 1.00 83.00 165 VAL A CA 1
ATOM 1287 C C . VAL A 1 165 ? 14.112 1.270 -3.975 1.00 83.00 165 VAL A C 1
ATOM 1289 O O . VAL A 1 165 ? 14.779 0.649 -4.801 1.00 83.00 165 VAL A O 1
ATOM 1292 N N . HIS A 1 166 ? 12.957 0.836 -3.488 1.00 83.75 166 HIS A N 1
ATOM 1293 C CA . HIS A 1 166 ? 12.277 -0.351 -3.982 1.00 83.75 166 HIS A CA 1
ATOM 1294 C C . HIS A 1 166 ? 11.445 0.036 -5.203 1.00 83.75 166 HIS A C 1
ATOM 1296 O O . HIS A 1 166 ? 10.499 0.821 -5.080 1.00 83.75 166 HIS A O 1
ATOM 1302 N N . LEU A 1 167 ? 11.804 -0.489 -6.371 1.00 84.00 167 LEU A N 1
ATOM 1303 C CA . LEU A 1 167 ? 11.071 -0.279 -7.613 1.00 84.00 167 LEU A CA 1
ATOM 1304 C C . LEU A 1 167 ? 10.332 -1.546 -8.001 1.00 84.00 167 LEU A C 1
ATOM 1306 O O . LEU A 1 167 ? 10.937 -2.609 -8.122 1.00 84.00 167 LEU A O 1
ATOM 1310 N N . ARG A 1 168 ? 9.029 -1.424 -8.239 1.00 83.50 168 ARG A N 1
ATOM 1311 C CA . ARG A 1 168 ? 8.245 -2.490 -8.857 1.00 83.50 168 ARG A CA 1
ATOM 1312 C C . ARG A 1 168 ? 8.241 -2.330 -10.369 1.00 83.50 168 ARG A C 1
ATOM 1314 O O . ARG A 1 168 ? 7.981 -1.226 -10.844 1.00 83.50 168 ARG A O 1
ATOM 1321 N N . ILE A 1 169 ? 8.498 -3.423 -11.079 1.00 84.50 169 ILE A N 1
ATOM 1322 C CA . ILE A 1 169 ? 8.447 -3.484 -12.538 1.00 84.50 169 ILE A CA 1
ATOM 1323 C C . ILE A 1 169 ? 7.028 -3.811 -12.987 1.00 84.50 169 ILE A C 1
ATOM 1325 O O . ILE A 1 169 ? 6.402 -4.736 -12.464 1.00 84.50 169 ILE A O 1
ATOM 1329 N N . HIS A 1 170 ? 6.571 -3.073 -13.991 1.00 85.06 170 HIS A N 1
ATOM 1330 C CA . HIS A 1 170 ? 5.434 -3.442 -14.817 1.00 85.06 170 HIS A CA 1
ATOM 1331 C C . HIS A 1 170 ? 5.858 -3.468 -16.281 1.00 85.06 170 HIS A C 1
ATOM 1333 O O . HIS A 1 170 ? 6.416 -2.476 -16.758 1.00 85.06 170 HIS A O 1
ATOM 1339 N N . LEU A 1 171 ? 5.608 -4.597 -16.942 1.00 83.81 171 LEU A N 1
ATOM 1340 C CA . LEU A 1 171 ? 5.854 -4.817 -18.363 1.00 83.81 171 LEU A CA 1
ATOM 1341 C C . LEU A 1 171 ? 4.519 -4.845 -19.100 1.00 83.81 171 LEU A C 1
ATOM 1343 O O . LEU A 1 171 ? 3.683 -5.706 -18.839 1.00 83.81 171 LEU A O 1
ATOM 1347 N N . ASP A 1 172 ? 4.337 -3.900 -20.015 1.00 82.25 172 ASP A N 1
ATOM 1348 C CA . ASP A 1 172 ? 3.276 -3.959 -21.019 1.00 82.25 172 ASP A CA 1
ATOM 1349 C C . ASP A 1 172 ? 3.916 -4.144 -22.392 1.00 82.25 172 ASP A C 1
ATOM 1351 O O . ASP A 1 172 ? 4.915 -3.487 -22.704 1.00 82.25 172 ASP A O 1
ATOM 1355 N N . GLU A 1 173 ? 3.373 -5.064 -23.181 1.00 80.00 173 GLU A N 1
ATOM 1356 C CA . GLU A 1 173 ? 3.965 -5.500 -24.439 1.00 80.00 173 GLU A CA 1
ATOM 1357 C C . GLU A 1 173 ? 2.947 -5.413 -25.570 1.00 80.00 173 GLU A C 1
ATOM 1359 O O . GLU A 1 173 ? 1.979 -6.176 -25.631 1.00 80.00 173 GLU A O 1
ATOM 1364 N N . GLU A 1 174 ? 3.228 -4.544 -26.534 1.00 81.62 174 GLU A N 1
ATOM 1365 C CA . GLU A 1 174 ? 2.473 -4.469 -27.776 1.00 81.62 174 GLU A CA 1
ATOM 1366 C C . GLU A 1 174 ? 3.377 -4.827 -28.960 1.00 81.62 174 GLU A C 1
ATOM 1368 O O . GLU A 1 174 ? 4.465 -4.276 -29.136 1.00 81.62 174 GLU A O 1
ATOM 1373 N N . PHE A 1 175 ? 2.934 -5.782 -29.782 1.00 80.25 175 PHE A N 1
ATOM 1374 C CA . PHE A 1 175 ? 3.692 -6.263 -30.938 1.00 80.25 175 PHE A CA 1
ATOM 1375 C C . PHE A 1 175 ? 3.165 -5.645 -32.226 1.00 80.25 175 PHE A C 1
ATOM 1377 O O . PHE A 1 175 ? 1.971 -5.685 -32.543 1.00 80.25 175 PHE A O 1
ATOM 1384 N N . TYR A 1 176 ? 4.097 -5.116 -33.006 1.00 81.25 176 TYR A N 1
ATOM 1385 C CA . TYR A 1 176 ? 3.823 -4.385 -34.226 1.00 81.25 176 TYR A CA 1
ATOM 1386 C C . TYR A 1 176 ? 4.528 -5.036 -35.407 1.00 81.25 176 TYR A C 1
ATOM 1388 O O . TYR A 1 176 ? 5.657 -5.518 -35.307 1.00 81.25 176 TYR A O 1
ATOM 1396 N N . SER A 1 177 ? 3.860 -5.011 -36.555 1.00 80.75 177 SER A N 1
ATOM 1397 C CA . SER A 1 177 ? 4.446 -5.356 -37.846 1.00 80.75 177 SER A CA 1
ATOM 1398 C C . SER A 1 177 ? 4.288 -4.190 -38.820 1.00 80.75 177 SER A C 1
ATOM 1400 O O . SER A 1 177 ? 3.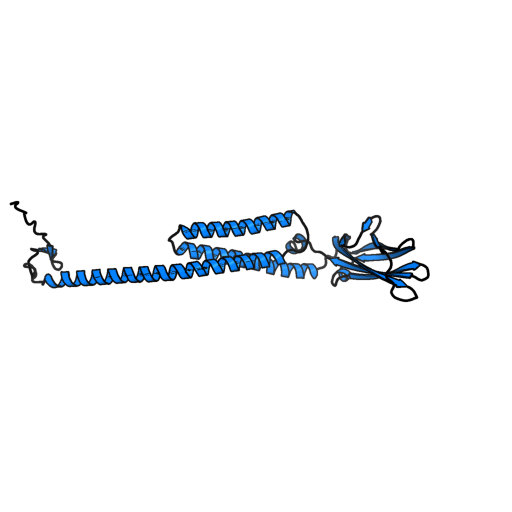386 -3.364 -38.661 1.00 80.75 177 SER A O 1
ATOM 1402 N N . LEU A 1 178 ? 5.095 -4.148 -39.884 1.00 77.69 178 LEU A N 1
ATOM 1403 C CA . LEU A 1 178 ? 4.913 -3.187 -40.987 1.00 77.69 178 LEU A CA 1
ATOM 1404 C C . LEU A 1 178 ? 3.512 -3.243 -41.631 1.00 77.69 178 LEU A C 1
ATOM 1406 O O . LEU A 1 178 ? 3.115 -2.301 -42.314 1.00 77.69 178 LEU A O 1
ATOM 1410 N N . TYR A 1 179 ? 2.755 -4.320 -41.406 1.00 80.00 179 TYR A N 1
ATOM 1411 C CA . TYR A 1 179 ? 1.393 -4.508 -41.911 1.00 80.00 179 TYR A CA 1
ATOM 1412 C C . TYR A 1 179 ? 0.297 -4.125 -40.896 1.00 80.00 179 TYR A C 1
ATOM 1414 O O . TYR A 1 179 ? -0.886 -4.284 -41.194 1.00 80.00 179 TYR A O 1
ATOM 1422 N N . GLY A 1 180 ? 0.668 -3.610 -39.718 1.00 75.69 180 GLY A N 1
ATOM 1423 C CA . GLY A 1 180 ? -0.240 -3.210 -38.639 1.00 75.69 180 GLY A CA 1
ATOM 1424 C C . GLY A 1 180 ? 0.033 -3.928 -37.312 1.00 75.69 180 GLY A C 1
ATOM 1425 O O . GLY A 1 180 ? 0.987 -4.702 -37.183 1.00 75.69 180 GLY A O 1
ATOM 1426 N N . VAL A 1 181 ? -0.822 -3.661 -36.318 1.00 71.06 181 VAL A N 1
ATOM 1427 C CA . VAL A 1 181 ? -0.785 -4.328 -35.005 1.00 71.06 181 VAL A CA 1
ATOM 1428 C C . VAL A 1 181 ? -1.142 -5.801 -35.195 1.00 71.06 181 VAL A C 1
ATOM 1430 O O . VAL A 1 181 ? -2.210 -6.123 -35.720 1.00 71.06 181 VAL A O 1
ATOM 1433 N N . GLY A 1 182 ? -0.241 -6.696 -34.800 1.00 62.72 182 GLY A N 1
ATOM 1434 C CA . GLY A 1 182 ? -0.414 -8.138 -34.942 1.00 62.72 182 GLY A CA 1
ATOM 1435 C C . GLY A 1 182 ? -0.305 -8.820 -33.587 1.00 62.72 182 GLY A C 1
ATOM 1436 O O . GLY A 1 182 ? 0.605 -8.529 -32.820 1.00 62.72 182 GLY A O 1
ATOM 1437 N N . MET A 1 183 ? -1.208 -9.758 -33.285 1.00 59.81 183 MET A N 1
ATOM 1438 C CA . MET A 1 183 ? -1.028 -10.617 -32.113 1.00 59.81 183 MET A CA 1
ATOM 1439 C C . MET A 1 183 ? 0.158 -11.553 -32.365 1.00 59.81 183 MET A C 1
ATOM 1441 O O . MET A 1 183 ? 0.052 -12.494 -33.154 1.00 59.81 183 MET A O 1
ATOM 1445 N N . ALA A 1 184 ? 1.283 -11.311 -31.696 1.00 67.44 184 ALA A N 1
ATOM 1446 C CA . ALA A 1 184 ? 2.350 -12.296 -31.616 1.00 67.44 184 ALA A CA 1
ATOM 1447 C C . ALA A 1 184 ? 1.856 -13.516 -30.820 1.00 67.44 184 ALA A C 1
ATOM 1449 O O . ALA A 1 184 ? 1.165 -13.385 -29.807 1.00 67.44 184 ALA A O 1
ATOM 1450 N N . TYR A 1 185 ? 2.183 -14.727 -31.273 1.00 70.12 185 TYR A N 1
ATOM 1451 C CA . TYR A 1 185 ? 1.845 -15.939 -30.529 1.00 70.12 185 TYR A CA 1
ATOM 1452 C C . TYR A 1 185 ? 2.888 -16.174 -29.433 1.00 70.12 185 TYR A C 1
ATOM 1454 O O . TYR A 1 185 ? 4.043 -16.463 -29.743 1.00 70.12 185 TYR A O 1
ATOM 1462 N N . ARG A 1 186 ? 2.456 -16.104 -28.165 1.00 75.81 186 ARG A N 1
ATOM 1463 C CA . ARG A 1 186 ? 3.297 -16.283 -26.962 1.00 75.81 186 ARG A CA 1
ATOM 1464 C C . ARG A 1 186 ? 4.489 -15.316 -26.909 1.00 75.81 186 ARG A C 1
ATOM 1466 O O . ARG A 1 186 ? 5.635 -15.773 -26.915 1.00 75.81 186 ARG A O 1
ATOM 1473 N N . PRO A 1 187 ? 4.228 -14.004 -26.884 1.00 84.06 187 PRO A N 1
ATOM 1474 C CA . PRO A 1 187 ? 5.289 -13.053 -26.637 1.00 84.06 187 PRO A CA 1
ATOM 1475 C C . PRO A 1 187 ? 5.854 -13.213 -25.226 1.00 84.06 187 PRO A C 1
ATOM 1477 O O . PRO A 1 187 ? 5.174 -13.716 -24.326 1.00 84.06 187 PRO A O 1
ATOM 1480 N N . TYR A 1 188 ? 7.099 -12.790 -25.057 1.00 88.25 188 TYR A N 1
ATOM 1481 C CA . TYR A 1 188 ? 7.681 -12.565 -23.747 1.00 88.25 188 TYR A CA 1
ATOM 1482 C C . TYR A 1 188 ? 8.620 -11.362 -23.788 1.00 88.25 188 TYR A C 1
ATOM 1484 O O . TYR A 1 188 ? 9.380 -11.182 -24.749 1.00 88.25 188 TYR A O 1
ATOM 1492 N N . SER A 1 189 ? 8.648 -10.612 -22.693 1.00 88.69 189 SER A N 1
ATOM 1493 C CA . SER A 1 189 ? 9.698 -9.658 -22.378 1.00 88.69 189 SER A CA 1
ATOM 1494 C C . SER A 1 189 ? 10.340 -9.967 -21.030 1.00 88.69 189 SER A C 1
ATOM 1496 O O . SER A 1 189 ? 9.745 -10.554 -20.128 1.00 88.69 189 SER A O 1
ATOM 1498 N N . SER A 1 190 ? 11.614 -9.615 -20.905 1.00 91.44 190 SER A N 1
ATOM 1499 C CA . SER A 1 190 ? 12.319 -9.641 -19.629 1.00 91.44 190 SER A CA 1
ATOM 1500 C C . SER A 1 190 ? 13.303 -8.492 -19.550 1.00 91.44 190 SER A C 1
ATOM 1502 O O . SER A 1 190 ? 13.875 -8.058 -20.557 1.00 91.44 190 SER A O 1
ATOM 1504 N N . ILE A 1 191 ? 13.538 -8.017 -18.333 1.00 92.44 191 ILE A N 1
ATOM 1505 C CA . ILE A 1 191 ? 14.533 -6.986 -18.073 1.00 92.44 191 ILE A CA 1
ATOM 1506 C C . ILE A 1 191 ? 15.754 -7.651 -17.471 1.00 92.44 191 ILE A C 1
ATOM 1508 O O . ILE A 1 191 ? 15.662 -8.404 -16.508 1.00 92.44 191 ILE A O 1
ATOM 1512 N N . ARG A 1 192 ? 16.929 -7.322 -17.987 1.00 93.94 192 ARG A N 1
ATOM 1513 C CA . ARG A 1 192 ? 18.199 -7.631 -17.349 1.00 93.94 192 ARG A CA 1
ATOM 1514 C C . ARG A 1 192 ? 18.827 -6.348 -16.819 1.00 93.94 192 ARG A C 1
ATOM 1516 O O . ARG A 1 192 ? 19.046 -5.398 -17.568 1.00 93.94 192 ARG A O 1
ATOM 1523 N N . LEU A 1 193 ? 19.137 -6.351 -15.529 1.00 91.38 193 LEU A N 1
ATOM 1524 C CA . LEU A 1 193 ? 19.878 -5.303 -14.832 1.00 91.38 193 LEU A CA 1
ATOM 1525 C C . LEU A 1 193 ? 21.169 -5.934 -14.304 1.00 91.38 193 LEU A C 1
ATOM 1527 O O . LEU A 1 193 ? 21.144 -6.718 -13.354 1.00 91.38 193 LEU A O 1
ATOM 1531 N N . GLY A 1 194 ? 22.293 -5.634 -14.959 1.00 88.00 194 GLY A N 1
ATOM 1532 C CA . GLY A 1 194 ? 23.548 -6.358 -14.731 1.00 88.00 194 GLY A CA 1
ATOM 1533 C C . GLY A 1 194 ? 23.436 -7.826 -15.161 1.00 88.00 194 GLY A C 1
ATOM 1534 O O . GLY A 1 194 ? 23.102 -8.103 -16.312 1.00 88.00 194 GLY A O 1
ATOM 1535 N N . ASP A 1 195 ? 23.688 -8.755 -14.238 1.00 88.50 195 ASP A N 1
ATOM 1536 C CA . ASP A 1 195 ? 23.619 -10.204 -14.495 1.00 88.50 195 ASP A CA 1
ATOM 1537 C C . ASP A 1 195 ? 22.262 -10.828 -14.129 1.00 88.50 195 ASP A C 1
ATOM 1539 O O . ASP A 1 195 ? 21.976 -11.968 -14.503 1.00 88.50 195 ASP A O 1
ATOM 1543 N N . THR A 1 196 ? 21.397 -10.085 -13.434 1.00 93.19 196 THR A N 1
ATOM 1544 C CA . THR A 1 196 ? 20.104 -10.584 -12.949 1.00 93.19 196 THR A CA 1
ATOM 1545 C C . THR A 1 196 ? 18.997 -10.295 -13.957 1.00 93.19 196 THR A C 1
ATOM 1547 O O . THR A 1 196 ? 18.936 -9.205 -14.531 1.00 93.19 196 THR A O 1
ATOM 1550 N N . VAL A 1 197 ? 18.120 -11.277 -14.170 1.00 94.19 197 VAL A N 1
ATOM 1551 C CA . VAL A 1 197 ? 16.923 -11.168 -15.016 1.00 94.19 197 VAL A CA 1
ATOM 1552 C C . VAL A 1 197 ? 15.699 -11.009 -14.119 1.00 94.19 197 VAL A C 1
ATOM 1554 O O . VAL A 1 197 ? 15.603 -11.690 -13.102 1.00 94.19 197 VAL A O 1
ATOM 1557 N N . TYR A 1 198 ? 14.800 -10.116 -14.514 1.00 92.19 198 TYR A N 1
ATOM 1558 C CA . TYR A 1 198 ? 13.572 -9.766 -13.817 1.00 92.19 198 TYR A CA 1
ATOM 1559 C C . TYR A 1 198 ? 12.376 -9.865 -14.769 1.00 92.19 198 TYR A C 1
ATOM 1561 O O . TYR A 1 198 ? 12.486 -9.541 -15.960 1.00 92.19 198 TYR A O 1
ATOM 1569 N N . GLU A 1 199 ? 11.249 -10.303 -14.223 1.00 90.81 199 GLU A N 1
ATOM 1570 C CA . GLU A 1 199 ? 9.970 -10.499 -14.905 1.00 90.81 199 GLU A CA 1
ATOM 1571 C C . GLU A 1 199 ? 8.924 -9.465 -14.447 1.00 90.81 199 GLU A C 1
ATOM 1573 O O . GLU A 1 199 ? 9.164 -8.640 -13.557 1.00 90.81 199 GLU A O 1
ATOM 1578 N N . ASP A 1 200 ? 7.748 -9.483 -15.079 1.00 87.62 200 ASP A N 1
ATOM 1579 C CA . ASP A 1 200 ? 6.646 -8.599 -14.701 1.00 87.62 200 ASP A CA 1
ATOM 1580 C C . ASP A 1 200 ? 6.238 -8.803 -13.231 1.00 87.62 200 ASP A C 1
ATOM 1582 O O . ASP A 1 200 ? 6.053 -9.921 -12.746 1.00 87.62 200 ASP A O 1
ATOM 1586 N N . GLY A 1 201 ? 6.076 -7.698 -12.503 1.00 83.81 201 GLY A N 1
ATOM 1587 C CA . GLY A 1 201 ? 5.691 -7.703 -11.097 1.00 83.81 201 GLY A CA 1
ATOM 1588 C C . GLY A 1 201 ? 6.831 -7.924 -10.098 1.00 83.81 201 GLY A C 1
ATOM 1589 O O . GLY A 1 201 ? 6.567 -7.821 -8.887 1.00 83.81 201 GLY A O 1
ATOM 1590 N N . ASP A 1 202 ? 8.062 -8.165 -10.559 1.00 88.44 202 ASP A N 1
ATOM 1591 C CA . ASP A 1 202 ? 9.250 -8.221 -9.706 1.00 88.44 202 ASP A CA 1
ATOM 1592 C C . ASP A 1 202 ? 9.541 -6.874 -9.030 1.00 88.44 202 ASP A C 1
ATOM 1594 O O . ASP A 1 202 ? 9.055 -5.807 -9.420 1.00 88.44 202 ASP A O 1
ATOM 1598 N N . THR A 1 203 ? 10.311 -6.926 -7.943 1.00 87.44 203 THR A N 1
ATOM 1599 C CA . THR A 1 203 ? 10.738 -5.746 -7.181 1.00 87.44 203 THR A CA 1
ATOM 1600 C C . THR A 1 203 ? 12.255 -5.719 -7.088 1.00 87.44 203 THR A C 1
ATOM 1602 O O . THR A 1 203 ? 12.871 -6.744 -6.805 1.00 87.44 203 THR A O 1
ATOM 1605 N N . ILE A 1 204 ? 12.843 -4.548 -7.326 1.00 90.00 204 ILE A N 1
ATOM 1606 C CA . ILE A 1 204 ? 14.290 -4.343 -7.394 1.00 90.00 204 ILE A CA 1
ATOM 1607 C C . ILE A 1 204 ? 14.697 -3.230 -6.445 1.00 90.00 204 ILE A C 1
ATOM 1609 O O . ILE A 1 204 ? 14.077 -2.167 -6.418 1.00 90.00 204 ILE A O 1
ATOM 1613 N N . ASP A 1 205 ? 15.793 -3.457 -5.731 1.00 89.88 205 ASP A N 1
ATOM 1614 C CA . ASP A 1 205 ? 16.416 -2.454 -4.882 1.00 89.88 205 ASP A CA 1
ATOM 1615 C C . ASP A 1 205 ? 17.468 -1.704 -5.696 1.00 89.88 205 ASP A C 1
ATOM 1617 O O . ASP A 1 205 ? 18.482 -2.269 -6.112 1.00 89.88 205 ASP A O 1
ATOM 1621 N N . MET A 1 206 ? 17.223 -0.420 -5.947 1.00 90.06 206 MET A N 1
ATOM 1622 C CA . MET A 1 206 ? 18.117 0.426 -6.736 1.00 90.06 206 MET A CA 1
ATOM 1623 C C . MET A 1 206 ? 18.636 1.580 -5.887 1.00 90.06 206 MET A C 1
ATOM 1625 O O . MET A 1 206 ? 17.880 2.260 -5.200 1.00 90.06 206 MET A O 1
ATOM 1629 N N . ALA A 1 207 ? 19.940 1.819 -5.925 1.00 90.44 207 ALA A N 1
ATOM 1630 C CA . ALA A 1 207 ? 20.560 2.941 -5.248 1.00 90.44 207 ALA A CA 1
ATOM 1631 C C . ALA A 1 207 ? 20.230 4.250 -5.979 1.00 90.44 207 ALA A C 1
ATOM 1633 O O . ALA A 1 207 ? 20.372 4.364 -7.201 1.00 90.44 207 ALA A O 1
ATOM 1634 N N . VAL A 1 208 ? 19.818 5.262 -5.218 1.00 88.50 208 VAL A N 1
ATOM 1635 C CA . VAL A 1 208 ? 19.556 6.604 -5.744 1.00 88.50 208 VAL A CA 1
ATOM 1636 C C . VAL A 1 208 ? 20.854 7.205 -6.290 1.00 88.50 208 VAL A C 1
ATOM 1638 O O . VAL A 1 208 ? 21.944 6.959 -5.774 1.00 88.50 208 VAL A O 1
ATOM 1641 N N . ASN A 1 209 ? 20.741 7.992 -7.357 1.00 89.50 209 ASN A N 1
ATOM 1642 C CA . ASN A 1 209 ? 21.837 8.625 -8.091 1.00 89.50 209 ASN A CA 1
ATOM 1643 C C . ASN A 1 209 ? 22.835 7.650 -8.737 1.00 89.50 209 ASN A C 1
ATOM 1645 O O . ASN A 1 209 ? 23.900 8.076 -9.185 1.00 89.50 209 ASN A O 1
ATOM 1649 N N . THR A 1 210 ? 22.472 6.372 -8.855 1.00 91.56 210 THR A N 1
ATOM 1650 C CA . THR A 1 210 ? 23.263 5.354 -9.554 1.00 91.56 210 THR A CA 1
ATOM 1651 C C . THR A 1 210 ? 22.710 5.124 -10.962 1.00 91.56 210 THR A C 1
ATOM 1653 O O . THR A 1 210 ? 21.511 5.273 -11.213 1.00 91.56 210 THR A O 1
ATOM 1656 N N . THR A 1 211 ? 23.605 4.820 -11.903 1.00 93.88 211 THR A N 1
ATOM 1657 C CA . THR A 1 211 ? 23.250 4.488 -13.288 1.00 93.88 211 THR A CA 1
ATOM 1658 C C . THR A 1 211 ? 23.329 2.983 -13.468 1.00 93.88 211 THR A C 1
ATOM 1660 O O . THR A 1 211 ? 24.332 2.373 -13.099 1.00 93.88 211 THR A O 1
ATOM 1663 N N . TYR A 1 212 ? 22.277 2.401 -14.028 1.00 92.25 212 TYR A N 1
ATOM 1664 C CA . TYR A 1 212 ? 22.149 0.971 -14.230 1.00 92.25 212 TYR A CA 1
ATOM 1665 C C . TYR A 1 212 ? 21.997 0.660 -15.718 1.00 92.25 212 TYR A C 1
ATOM 1667 O O . TYR A 1 212 ? 21.102 1.220 -16.351 1.00 92.25 212 TYR A O 1
ATOM 1675 N N . PRO A 1 213 ? 22.816 -0.242 -16.282 1.00 93.44 213 PRO A N 1
ATOM 1676 C CA . PRO A 1 213 ? 22.596 -0.723 -17.634 1.00 93.44 213 PRO A CA 1
ATOM 1677 C C . PRO A 1 213 ? 21.366 -1.635 -17.629 1.00 93.44 213 PRO A C 1
ATOM 1679 O O . PRO A 1 213 ? 21.370 -2.708 -17.018 1.00 93.44 213 PRO A O 1
ATOM 1682 N N . VAL A 1 214 ? 20.308 -1.189 -18.296 1.00 92.31 214 VAL A N 1
ATOM 1683 C CA . VAL A 1 214 ? 19.064 -1.932 -18.479 1.00 92.31 214 VAL A CA 1
ATOM 1684 C C . VAL A 1 214 ? 19.084 -2.527 -19.874 1.00 92.31 214 VAL A C 1
ATOM 1686 O O . VAL A 1 214 ? 19.209 -1.811 -20.866 1.00 92.31 214 VAL A O 1
ATOM 1689 N N . ARG A 1 215 ? 18.953 -3.848 -19.960 1.00 95.00 215 ARG A N 1
ATOM 1690 C CA . ARG A 1 215 ? 18.718 -4.548 -21.220 1.00 95.00 215 ARG A CA 1
ATOM 1691 C C . ARG A 1 215 ? 17.312 -5.117 -21.216 1.00 95.00 215 ARG A C 1
ATOM 1693 O O . ARG A 1 215 ? 16.980 -5.922 -20.354 1.00 95.00 215 ARG A O 1
ATOM 1700 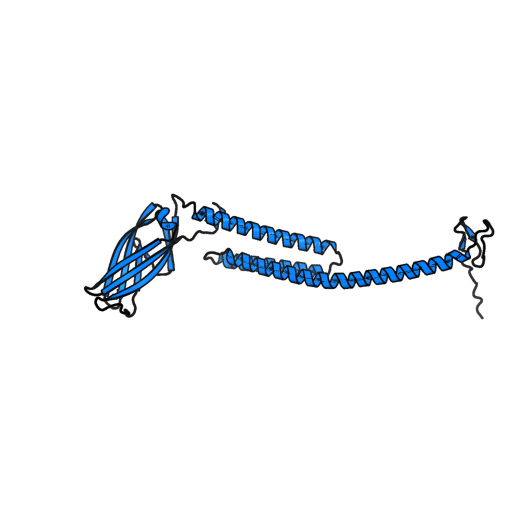N N . ILE A 1 216 ? 16.519 -4.731 -22.198 1.00 93.81 216 ILE A N 1
ATOM 1701 C CA . ILE A 1 216 ? 15.177 -5.256 -22.423 1.00 93.81 216 ILE A CA 1
ATOM 1702 C C . ILE A 1 216 ? 15.310 -6.321 -23.493 1.00 93.81 216 ILE A C 1
ATOM 1704 O O . ILE A 1 216 ? 15.810 -6.035 -24.580 1.00 93.81 216 ILE A O 1
ATOM 1708 N N . ASN A 1 217 ? 14.912 -7.544 -23.176 1.00 93.44 217 ASN A N 1
ATOM 1709 C CA . ASN A 1 217 ? 14.874 -8.638 -24.134 1.00 93.44 217 ASN A CA 1
ATOM 1710 C C . ASN A 1 217 ? 13.419 -8.902 -24.482 1.00 93.44 217 ASN A C 1
ATOM 1712 O O . ASN A 1 217 ? 12.588 -8.984 -23.581 1.00 93.44 217 ASN A O 1
ATOM 1716 N N . CYS A 1 218 ? 13.142 -9.089 -25.763 1.00 92.00 218 CYS A N 1
ATOM 1717 C CA . CYS A 1 218 ? 11.822 -9.449 -26.253 1.00 92.00 218 CYS A CA 1
ATOM 1718 C C . CYS A 1 218 ? 11.946 -10.623 -27.210 1.00 92.00 218 CYS A C 1
ATOM 1720 O O . CYS A 1 218 ? 12.953 -10.774 -27.909 1.00 92.00 218 CYS A O 1
ATOM 1722 N N . GLY A 1 219 ? 10.912 -11.446 -27.277 1.00 89.44 219 GLY A N 1
ATOM 1723 C CA . GLY A 1 219 ? 10.853 -12.480 -28.289 1.00 89.44 219 GLY A CA 1
ATOM 1724 C C . GLY A 1 219 ? 9.461 -13.035 -28.506 1.00 89.44 219 GLY A C 1
ATOM 1725 O O . GLY A 1 219 ? 8.580 -12.942 -27.655 1.00 89.44 219 GLY A O 1
ATOM 1726 N N . TYR A 1 220 ? 9.290 -13.643 -29.672 1.00 88.69 220 TYR A N 1
ATOM 1727 C CA . TYR A 1 220 ? 8.152 -14.490 -29.999 1.00 88.69 220 TYR A CA 1
ATOM 1728 C C . TYR A 1 220 ? 8.644 -15.614 -30.911 1.00 88.69 220 TYR A C 1
ATOM 1730 O O . TYR A 1 220 ? 9.470 -15.392 -31.796 1.00 88.69 220 TYR A O 1
ATOM 1738 N N . LEU A 1 221 ? 8.136 -16.833 -30.715 1.00 87.06 221 LEU A N 1
ATOM 1739 C CA . LEU A 1 221 ? 8.570 -18.017 -31.470 1.00 87.06 221 LEU A CA 1
ATOM 1740 C C . LEU A 1 221 ? 10.109 -18.179 -31.476 1.00 87.06 221 LEU A C 1
ATOM 1742 O O . LEU A 1 221 ? 10.679 -18.514 -30.443 1.00 87.06 221 LEU A O 1
ATOM 1746 N N . ASN A 1 222 ? 10.756 -17.950 -32.625 1.00 87.56 222 ASN A N 1
ATOM 1747 C CA . ASN A 1 222 ? 12.206 -18.074 -32.831 1.00 87.56 222 ASN A CA 1
ATOM 1748 C C . ASN A 1 222 ? 12.887 -16.720 -33.098 1.00 87.56 222 ASN A C 1
ATOM 1750 O O . ASN A 1 222 ? 14.054 -16.684 -33.491 1.00 87.56 222 ASN A O 1
ATOM 1754 N N . THR A 1 223 ? 12.150 -15.621 -32.945 1.00 89.12 223 THR A N 1
ATOM 1755 C CA . THR A 1 223 ? 12.637 -14.267 -33.188 1.00 89.12 223 THR A CA 1
ATOM 1756 C C . THR A 1 223 ? 12.920 -13.605 -31.847 1.00 89.12 223 THR A C 1
ATOM 1758 O O . THR A 1 223 ? 12.083 -13.632 -30.940 1.00 89.12 223 THR A O 1
ATOM 1761 N N . HIS A 1 224 ? 14.108 -13.017 -31.718 1.00 93.50 224 HIS A N 1
ATOM 1762 C CA . HIS A 1 224 ? 14.577 -12.402 -30.483 1.00 93.50 224 HIS A CA 1
ATOM 1763 C C . HIS A 1 224 ? 15.202 -11.047 -30.786 1.00 93.50 224 HIS A C 1
ATOM 1765 O O . HIS A 1 224 ? 16.079 -10.943 -31.641 1.00 93.50 224 HIS A O 1
ATOM 1771 N N . GLY A 1 225 ? 14.790 -10.037 -30.034 1.00 93.81 225 GLY A N 1
ATOM 1772 C CA . GLY A 1 225 ? 15.352 -8.698 -30.078 1.00 93.81 225 GLY A CA 1
ATOM 1773 C C . GLY A 1 225 ? 15.806 -8.260 -28.697 1.00 93.81 225 GLY A C 1
ATOM 1774 O O . GLY A 1 225 ? 15.371 -8.794 -27.671 1.00 93.81 225 GLY A O 1
ATOM 1775 N N . HIS A 1 226 ? 16.695 -7.275 -28.661 1.00 95.69 226 HIS A N 1
ATOM 1776 C CA . HIS A 1 226 ? 17.004 -6.587 -27.419 1.00 95.69 226 HIS A CA 1
ATOM 1777 C C . HIS A 1 226 ? 17.281 -5.107 -27.657 1.00 95.69 226 HIS A C 1
ATOM 1779 O O . HIS A 1 226 ? 17.843 -4.728 -28.681 1.00 95.69 226 HIS A O 1
ATOM 1785 N N . SER A 1 227 ? 16.922 -4.290 -26.673 1.00 95.12 227 SER A N 1
ATOM 1786 C CA . SER A 1 227 ? 17.343 -2.894 -26.562 1.00 95.12 227 SER A CA 1
ATOM 1787 C C . SER A 1 227 ? 18.154 -2.727 -25.281 1.00 95.12 227 SER A C 1
ATOM 1789 O O . SER A 1 227 ? 17.912 -3.416 -24.285 1.00 95.12 227 SER A O 1
ATOM 1791 N N . GLN A 1 228 ? 19.154 -1.849 -25.299 1.00 94.69 228 GLN A N 1
ATOM 1792 C CA . GLN A 1 228 ? 19.974 -1.550 -24.131 1.00 94.69 228 GLN A CA 1
ATOM 1793 C C . GLN A 1 228 ? 20.033 -0.044 -23.901 1.00 94.69 228 GLN A C 1
ATOM 1795 O O . GLN A 1 228 ? 20.331 0.722 -24.817 1.00 94.69 228 GLN A O 1
ATOM 1800 N N . ARG A 1 229 ? 19.798 0.368 -22.655 1.00 92.88 229 ARG A N 1
ATOM 1801 C CA . ARG A 1 229 ? 19.806 1.767 -22.235 1.00 92.88 229 ARG A CA 1
ATOM 1802 C C . ARG A 1 229 ? 20.315 1.913 -20.809 1.00 92.88 229 ARG A C 1
ATOM 1804 O O . ARG A 1 229 ? 20.055 1.073 -19.953 1.00 92.88 229 ARG A O 1
ATOM 1811 N N . ASP A 1 230 ? 20.991 3.021 -20.545 1.00 92.50 230 ASP A N 1
ATOM 1812 C CA . ASP A 1 230 ? 21.394 3.386 -19.192 1.00 92.50 230 ASP A CA 1
ATOM 1813 C C . ASP A 1 230 ? 20.246 4.094 -18.461 1.00 92.50 230 ASP A C 1
ATOM 1815 O O . ASP A 1 230 ? 19.781 5.163 -18.868 1.00 92.50 230 ASP A O 1
ATOM 1819 N N . LEU A 1 231 ? 19.794 3.498 -17.358 1.00 90.50 231 LEU A N 1
ATOM 1820 C CA . LEU A 1 231 ? 18.787 4.050 -16.461 1.00 90.50 231 LEU A CA 1
ATOM 1821 C C . LEU A 1 231 ? 19.467 4.739 -15.281 1.00 90.50 231 LEU A C 1
ATOM 1823 O O . LEU A 1 231 ? 20.041 4.086 -14.409 1.00 90.50 231 LEU A O 1
ATOM 1827 N N . ARG A 1 232 ? 19.371 6.067 -15.219 1.00 90.62 232 ARG A N 1
ATOM 1828 C CA . ARG A 1 232 ? 19.837 6.838 -14.064 1.00 90.62 232 ARG A CA 1
ATOM 1829 C C . ARG A 1 232 ? 18.685 7.094 -13.102 1.00 90.62 232 ARG A C 1
ATOM 1831 O O . ARG A 1 232 ? 17.783 7.865 -13.411 1.00 90.62 232 ARG A O 1
ATOM 1838 N N . VAL A 1 233 ? 18.746 6.491 -11.919 1.00 88.19 233 VAL A N 1
ATOM 1839 C CA . VAL A 1 233 ? 17.719 6.654 -10.884 1.00 88.19 233 VAL A CA 1
ATOM 1840 C C . VAL A 1 233 ? 17.941 7.985 -10.167 1.00 88.19 233 VAL A C 1
ATOM 1842 O O . VAL A 1 233 ? 18.838 8.093 -9.335 1.00 88.19 233 VAL A O 1
ATOM 1845 N N . THR A 1 234 ? 17.158 9.016 -10.486 1.00 86.81 234 THR A N 1
ATOM 1846 C CA . THR A 1 234 ? 17.219 10.318 -9.795 1.00 86.81 234 THR A CA 1
ATOM 1847 C C . THR A 1 234 ? 15.954 10.574 -8.970 1.00 86.81 234 THR A C 1
ATOM 1849 O O . THR A 1 234 ? 14.883 10.091 -9.331 1.00 86.81 234 THR A O 1
ATOM 1852 N N . PRO A 1 235 ? 16.030 11.382 -7.895 1.00 80.94 235 PRO A N 1
ATOM 1853 C CA . PRO A 1 235 ? 14.858 11.819 -7.128 1.00 80.94 235 PRO A CA 1
ATOM 1854 C C . PRO A 1 235 ? 13.722 12.380 -7.991 1.00 80.94 235 PRO A C 1
ATOM 1856 O O . PRO A 1 235 ? 12.559 12.036 -7.809 1.00 80.94 235 PRO A O 1
ATOM 1859 N N . SER A 1 236 ? 14.072 13.209 -8.980 1.00 77.88 236 SER A N 1
ATOM 1860 C CA . SER A 1 236 ? 13.117 13.794 -9.924 1.00 77.88 236 SER A CA 1
ATOM 1861 C C . SER A 1 236 ? 12.403 12.751 -10.783 1.00 77.88 236 SER A C 1
ATOM 1863 O O . SER A 1 236 ? 11.256 12.963 -11.153 1.00 77.88 236 SER A O 1
ATOM 1865 N N . LEU A 1 237 ? 13.067 11.632 -11.083 1.00 74.50 237 LEU A N 1
ATOM 1866 C CA . LEU A 1 237 ? 12.525 10.549 -11.900 1.00 74.50 237 LEU A CA 1
ATOM 1867 C C . LEU A 1 237 ? 11.402 9.797 -11.177 1.00 74.50 237 LEU A C 1
ATOM 1869 O O . LEU A 1 237 ? 10.479 9.295 -11.801 1.00 74.50 237 LEU A O 1
ATOM 1873 N N . LEU A 1 238 ? 11.498 9.695 -9.852 1.00 72.94 238 LEU A N 1
ATOM 1874 C CA . LEU A 1 238 ? 10.670 8.805 -9.042 1.00 72.94 238 LEU A CA 1
ATOM 1875 C C . LEU A 1 238 ? 9.410 9.473 -8.479 1.00 72.94 238 LEU A C 1
ATOM 1877 O O . LEU A 1 238 ? 8.569 8.782 -7.905 1.00 72.94 238 LEU A O 1
ATOM 1881 N N . LYS A 1 239 ? 9.280 10.798 -8.618 1.00 71.75 239 LYS A N 1
ATOM 1882 C CA . LYS A 1 239 ? 8.199 11.576 -8.002 1.00 71.75 239 LYS A CA 1
ATOM 1883 C C . LYS A 1 239 ? 6.825 11.315 -8.627 1.00 71.75 239 LYS A C 1
ATOM 1885 O O . LYS A 1 239 ? 5.851 11.213 -7.891 1.00 71.75 239 LYS A O 1
ATOM 1890 N N . ASP A 1 240 ? 6.765 11.141 -9.946 1.00 69.00 240 ASP A N 1
ATOM 1891 C CA . ASP A 1 240 ? 5.500 11.045 -10.695 1.00 69.00 240 ASP A CA 1
ATOM 1892 C C . ASP A 1 240 ? 5.240 9.639 -11.271 1.00 69.00 240 ASP A C 1
ATOM 1894 O O . ASP A 1 240 ? 4.341 9.442 -12.087 1.00 69.00 240 ASP A O 1
ATOM 1898 N N . GLY A 1 241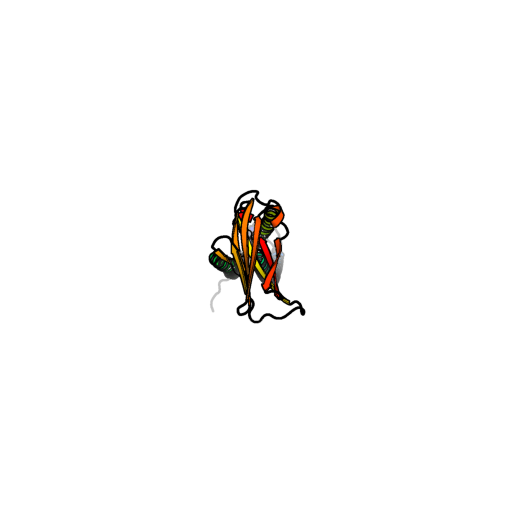 ? 6.023 8.646 -10.835 1.00 69.38 241 GLY A N 1
ATOM 1899 C CA . GLY A 1 241 ? 6.121 7.361 -11.523 1.00 69.38 241 GLY A CA 1
ATOM 1900 C C . GLY A 1 241 ? 6.935 7.505 -12.807 1.00 69.38 241 GLY A C 1
ATOM 1901 O O . GLY A 1 241 ? 6.862 8.506 -13.518 1.00 69.38 241 GLY A O 1
ATOM 1902 N N . TYR A 1 242 ? 7.766 6.510 -13.095 1.00 79.06 242 TYR A N 1
ATOM 1903 C CA . TYR A 1 242 ? 8.647 6.573 -14.251 1.00 79.06 242 TYR A CA 1
ATOM 1904 C C . TYR A 1 242 ? 8.224 5.544 -15.279 1.00 79.06 242 TYR A C 1
ATOM 1906 O O . TYR A 1 242 ? 8.188 4.358 -14.974 1.00 79.06 242 TYR A O 1
ATOM 1914 N N . THR A 1 243 ? 7.909 6.008 -16.485 1.00 86.19 243 THR A N 1
ATOM 1915 C CA . THR A 1 243 ? 7.554 5.142 -17.606 1.00 86.19 243 THR A CA 1
ATOM 1916 C C . THR A 1 243 ? 8.609 5.287 -18.695 1.00 86.19 243 THR A C 1
ATOM 1918 O O . THR A 1 243 ? 8.849 6.397 -19.172 1.00 86.19 243 THR A O 1
ATOM 1921 N N . ILE A 1 244 ? 9.251 4.187 -19.079 1.00 86.56 244 ILE A N 1
ATOM 1922 C CA . ILE A 1 244 ? 10.077 4.121 -20.287 1.00 86.56 244 ILE A CA 1
ATOM 1923 C C . ILE A 1 244 ? 9.287 3.359 -21.327 1.00 86.56 244 ILE A C 1
ATOM 1925 O O . ILE A 1 244 ? 8.849 2.249 -21.060 1.00 86.56 244 ILE A O 1
ATOM 1929 N N . ILE A 1 245 ? 9.148 3.937 -22.506 1.00 90.31 245 ILE A N 1
ATOM 1930 C CA . ILE A 1 245 ? 8.657 3.216 -23.670 1.00 90.31 245 ILE A CA 1
ATOM 1931 C C . ILE A 1 245 ? 9.883 2.922 -24.521 1.00 90.31 245 ILE A C 1
ATOM 1933 O O . ILE A 1 245 ? 10.576 3.850 -24.947 1.00 90.31 245 ILE A O 1
ATOM 1937 N N . GLU A 1 246 ? 10.184 1.645 -24.709 1.00 92.44 246 GLU A N 1
ATOM 1938 C CA . GLU A 1 246 ? 11.309 1.201 -25.522 1.00 92.44 246 GLU A CA 1
ATOM 1939 C C . GLU A 1 246 ? 10.829 0.361 -26.689 1.00 92.44 246 GLU A C 1
ATOM 1941 O O . GLU A 1 246 ? 10.061 -0.588 -26.535 1.00 92.44 246 GLU A O 1
ATOM 1946 N N . LYS A 1 247 ? 11.340 0.708 -27.866 1.00 92.31 247 LYS A N 1
ATOM 1947 C CA . LYS A 1 247 ? 11.109 -0.052 -29.082 1.00 92.31 247 LYS A CA 1
ATOM 1948 C C . LYS A 1 247 ? 12.219 -1.087 -29.228 1.00 92.31 247 LYS A C 1
ATOM 1950 O O . LYS A 1 247 ? 13.397 -0.735 -29.274 1.00 92.31 247 LYS A O 1
ATOM 1955 N N . VAL A 1 248 ? 11.840 -2.354 -29.304 1.00 92.94 248 VAL A N 1
ATOM 1956 C CA . VAL A 1 248 ? 12.753 -3.481 -29.482 1.00 92.94 248 VAL A CA 1
ATOM 1957 C C . VAL A 1 248 ? 12.496 -4.094 -30.848 1.00 92.94 248 VAL A C 1
ATOM 1959 O O . VAL A 1 248 ? 11.477 -4.750 -31.057 1.00 92.94 248 VAL A O 1
ATOM 1962 N N . ASP A 1 249 ? 13.418 -3.874 -31.780 1.00 92.69 249 ASP A N 1
ATOM 1963 C CA . ASP A 1 249 ? 13.355 -4.501 -33.098 1.00 92.69 249 ASP A CA 1
ATOM 1964 C C . ASP A 1 249 ? 13.623 -6.008 -32.955 1.00 92.69 249 ASP A C 1
ATOM 1966 O O . ASP A 1 249 ? 14.583 -6.428 -32.301 1.00 92.69 249 ASP A O 1
ATOM 1970 N N . LEU A 1 250 ? 12.734 -6.822 -33.522 1.00 89.69 250 LEU A N 1
ATOM 1971 C CA . LEU A 1 250 ? 12.769 -8.284 -33.424 1.00 89.69 250 LEU A CA 1
ATOM 1972 C C . LEU A 1 250 ? 13.315 -8.889 -34.721 1.00 89.69 250 LEU A C 1
ATOM 1974 O O . LEU A 1 250 ? 14.144 -9.796 -34.685 1.00 89.69 250 LEU A O 1
ATOM 1978 N N . ASP A 1 251 ? 12.873 -8.357 -35.858 1.00 89.06 251 ASP A N 1
ATOM 1979 C CA . ASP A 1 251 ? 13.380 -8.638 -37.201 1.00 89.06 251 ASP A CA 1
ATOM 1980 C C . ASP A 1 251 ? 13.179 -7.404 -38.107 1.00 89.06 251 ASP A C 1
ATOM 1982 O O . ASP A 1 251 ? 12.819 -6.328 -37.633 1.00 89.06 251 ASP A O 1
ATOM 1986 N N . ASP A 1 252 ? 13.413 -7.544 -39.416 1.00 89.25 252 ASP A N 1
ATOM 1987 C CA . ASP A 1 252 ? 13.344 -6.433 -40.379 1.00 89.25 252 ASP A CA 1
ATOM 1988 C C . ASP A 1 252 ? 11.958 -5.768 -40.476 1.00 89.25 252 ASP A C 1
ATOM 1990 O O . ASP A 1 252 ? 11.837 -4.656 -41.001 1.00 89.25 252 ASP A O 1
ATOM 1994 N N . ILE A 1 253 ? 10.896 -6.450 -40.034 1.00 88.19 253 ILE A N 1
ATOM 1995 C CA . ILE A 1 253 ? 9.513 -6.007 -40.241 1.00 88.19 253 ILE A CA 1
ATOM 1996 C C . ILE A 1 253 ? 8.661 -6.009 -38.968 1.00 88.19 253 ILE A C 1
ATOM 1998 O O . ILE A 1 253 ? 7.524 -5.529 -39.020 1.00 88.19 253 ILE A O 1
ATOM 2002 N N . THR A 1 254 ? 9.170 -6.532 -37.852 1.00 87.00 254 THR A N 1
ATOM 2003 C CA . THR A 1 254 ? 8.480 -6.611 -36.563 1.00 87.00 254 THR A CA 1
ATOM 2004 C C . THR A 1 254 ? 9.283 -5.976 -35.437 1.00 87.00 254 THR A C 1
ATOM 2006 O O . THR A 1 254 ? 10.505 -6.097 -35.342 1.00 87.00 254 THR A O 1
ATOM 2009 N N . TYR A 1 255 ? 8.560 -5.308 -34.544 1.00 89.19 255 TYR A N 1
ATOM 2010 C CA . TYR A 1 255 ? 9.108 -4.736 -33.324 1.00 89.19 255 TYR A CA 1
ATOM 2011 C C . TYR A 1 255 ? 8.113 -4.891 -32.174 1.00 89.19 255 TYR A C 1
ATOM 2013 O O . TYR A 1 255 ? 6.903 -4.979 -32.390 1.00 89.19 255 TYR A O 1
ATOM 2021 N N . ALA A 1 256 ? 8.629 -4.911 -30.952 1.00 87.25 256 ALA A N 1
ATOM 2022 C CA . ALA A 1 256 ? 7.836 -4.794 -29.738 1.00 87.25 256 ALA A CA 1
ATOM 2023 C C . ALA A 1 256 ? 7.983 -3.381 -29.171 1.00 87.25 256 ALA A C 1
ATOM 2025 O O . ALA A 1 256 ? 9.085 -2.832 -29.141 1.00 87.25 256 ALA A O 1
ATOM 2026 N N . GLU A 1 257 ? 6.883 -2.796 -28.719 1.00 89.12 257 GLU A N 1
ATOM 2027 C CA . GLU A 1 257 ? 6.907 -1.640 -27.832 1.00 89.12 257 GLU A CA 1
ATOM 2028 C C . GLU A 1 257 ? 6.741 -2.157 -26.406 1.00 89.12 257 GLU A C 1
ATOM 2030 O O . GLU A 1 257 ? 5.717 -2.753 -26.068 1.00 89.12 257 GLU A O 1
ATOM 2035 N N . VAL A 1 258 ? 7.784 -1.993 -25.593 1.00 85.75 258 VAL A N 1
ATOM 2036 C CA . VAL A 1 258 ? 7.779 -2.400 -24.190 1.00 85.75 258 VAL A CA 1
ATOM 2037 C C . VAL A 1 258 ? 7.669 -1.165 -23.325 1.00 85.75 258 VAL A C 1
ATOM 2039 O O . VAL A 1 258 ? 8.562 -0.312 -23.316 1.00 85.75 258 VAL A O 1
ATOM 2042 N N . THR A 1 259 ? 6.588 -1.102 -22.559 1.00 88.00 259 THR A N 1
ATOM 2043 C CA . THR A 1 259 ? 6.392 -0.061 -21.559 1.00 88.00 259 THR A CA 1
ATOM 2044 C C . THR A 1 259 ? 6.863 -0.570 -20.205 1.00 88.00 259 THR A C 1
ATOM 2046 O O . THR A 1 259 ? 6.288 -1.487 -19.626 1.00 88.00 259 THR A O 1
ATOM 2049 N N . LEU A 1 260 ? 7.916 0.055 -19.692 1.00 83.44 260 LEU A N 1
ATOM 2050 C CA . LEU A 1 260 ? 8.491 -0.167 -18.376 1.00 83.44 260 LEU A CA 1
ATOM 2051 C C . LEU A 1 260 ? 7.957 0.873 -17.405 1.00 83.44 260 LEU A C 1
ATOM 2053 O O . LEU A 1 260 ? 8.398 2.020 -17.451 1.00 83.44 260 LEU A O 1
ATOM 2057 N N . SER A 1 261 ? 7.064 0.487 -16.498 1.00 85.31 261 SER A N 1
ATOM 2058 C CA . SER A 1 261 ? 6.639 1.387 -15.418 1.00 85.31 261 SER A CA 1
ATOM 2059 C C . SER A 1 261 ? 7.310 1.018 -14.101 1.00 85.31 261 SER A C 1
ATOM 2061 O O . SER A 1 261 ? 7.174 -0.103 -13.616 1.00 85.31 261 SER A O 1
ATOM 2063 N N . PHE A 1 262 ? 8.007 1.984 -13.506 1.00 81.62 262 PHE A N 1
ATOM 2064 C CA . PHE A 1 262 ? 8.638 1.869 -12.199 1.00 81.62 262 PHE A CA 1
ATOM 2065 C C . PHE A 1 262 ? 7.822 2.646 -11.171 1.00 81.62 262 PHE A C 1
ATOM 2067 O O . PHE A 1 262 ? 7.616 3.857 -11.300 1.00 81.62 262 PHE A O 1
ATOM 2074 N N . THR A 1 263 ? 7.396 1.955 -10.116 1.00 80.69 2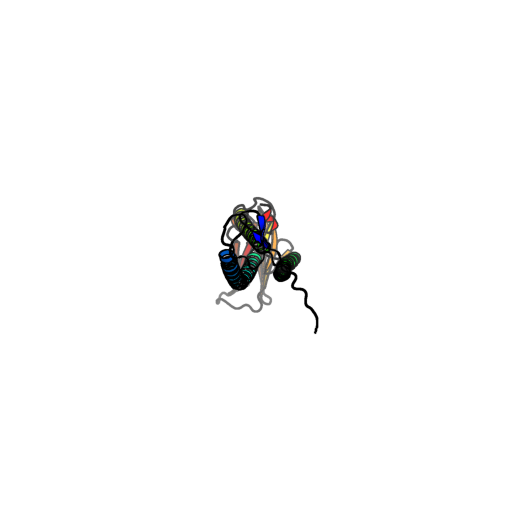63 THR A N 1
ATOM 2075 C CA . THR A 1 263 ? 6.728 2.583 -8.970 1.00 80.69 263 THR A CA 1
ATOM 2076 C C . THR A 1 263 ? 7.564 2.410 -7.708 1.00 80.69 263 THR A C 1
ATOM 2078 O O . THR A 1 263 ? 8.001 1.302 -7.392 1.00 80.69 263 THR A O 1
ATOM 2081 N N . ARG A 1 264 ? 7.808 3.515 -6.987 1.00 80.38 264 ARG A N 1
ATOM 2082 C CA . ARG A 1 264 ? 8.469 3.472 -5.678 1.00 80.38 264 ARG A CA 1
ATOM 2083 C C . ARG A 1 264 ? 7.501 2.900 -4.654 1.00 80.38 264 ARG A C 1
ATOM 2085 O O . ARG A 1 264 ? 6.409 3.433 -4.467 1.00 80.38 264 ARG A O 1
ATOM 2092 N N . THR A 1 265 ? 7.940 1.893 -3.914 1.00 76.12 265 THR A N 1
ATOM 2093 C CA . THR A 1 265 ? 7.238 1.438 -2.711 1.00 76.12 265 THR A CA 1
ATOM 2094 C C . THR A 1 265 ? 7.999 1.886 -1.469 1.00 76.12 265 THR A C 1
ATOM 2096 O O . THR A 1 265 ? 9.180 1.578 -1.336 1.00 76.12 265 THR A O 1
ATOM 2099 N N . CYS A 1 266 ? 7.335 2.609 -0.566 1.00 74.25 266 CYS A N 1
ATOM 2100 C CA . CYS A 1 266 ? 7.900 2.948 0.742 1.00 74.25 266 CYS A CA 1
ATOM 2101 C C . CYS A 1 266 ? 7.589 1.832 1.737 1.00 74.25 266 CYS A C 1
ATOM 2103 O O . CYS A 1 266 ? 6.463 1.327 1.780 1.00 74.25 266 CYS A O 1
ATOM 2105 N N . THR A 1 267 ? 8.558 1.473 2.569 1.00 75.00 267 THR A N 1
ATOM 2106 C CA . THR A 1 267 ? 8.308 0.576 3.696 1.00 75.00 267 THR A CA 1
ATOM 2107 C C . THR A 1 267 ? 7.614 1.326 4.833 1.00 75.00 267 THR A C 1
ATOM 2109 O O . THR A 1 267 ? 7.746 2.539 4.995 1.00 75.00 267 THR A O 1
ATOM 2112 N N . PHE A 1 268 ? 6.888 0.597 5.678 1.00 68.12 268 PHE A N 1
ATOM 2113 C CA . PHE A 1 268 ? 6.247 1.169 6.865 1.00 68.12 268 PHE A CA 1
ATOM 2114 C C . PHE A 1 268 ? 7.238 1.899 7.788 1.00 68.12 268 PHE A C 1
ATOM 2116 O O . PHE A 1 268 ? 6.923 2.959 8.327 1.00 68.12 268 PHE A O 1
ATOM 2123 N N . TRP A 1 269 ? 8.443 1.346 7.954 1.00 72.06 269 TRP A N 1
ATOM 2124 C CA . TRP A 1 269 ? 9.4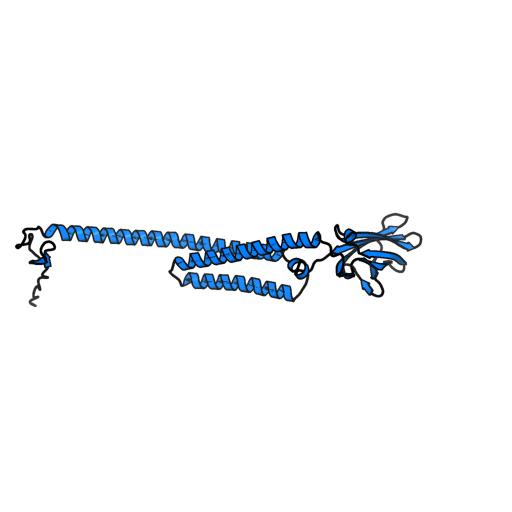64 1.924 8.825 1.00 72.06 269 TRP A CA 1
ATOM 2125 C C . TRP A 1 269 ? 10.060 3.207 8.263 1.00 72.06 269 TRP A C 1
ATOM 2127 O O . TRP A 1 269 ? 10.274 4.136 9.035 1.00 72.06 269 TRP A O 1
ATOM 2137 N N . GLU A 1 270 ? 10.257 3.292 6.946 1.00 71.25 270 GLU A N 1
ATOM 2138 C CA . GLU A 1 270 ? 10.656 4.545 6.296 1.00 71.25 270 GLU A CA 1
ATOM 2139 C C . GLU A 1 270 ? 9.634 5.646 6.564 1.00 71.25 270 GLU A C 1
ATOM 2141 O O . GLU A 1 270 ? 10.019 6.748 6.926 1.00 71.25 270 GLU A O 1
ATOM 2146 N N . VAL A 1 271 ? 8.336 5.341 6.482 1.00 75.56 271 VAL A N 1
ATOM 2147 C CA . VAL A 1 271 ? 7.287 6.337 6.745 1.00 75.56 271 VAL A CA 1
ATOM 2148 C C . VAL A 1 271 ? 7.265 6.780 8.208 1.00 75.56 271 VAL A C 1
ATOM 2150 O O . VAL A 1 271 ? 7.035 7.948 8.499 1.00 75.56 271 VAL A O 1
ATOM 2153 N N . ILE A 1 272 ? 7.491 5.870 9.157 1.00 70.94 272 ILE A N 1
ATOM 2154 C CA . ILE A 1 272 ? 7.427 6.206 10.586 1.00 70.94 272 ILE A CA 1
ATOM 2155 C C . ILE A 1 272 ? 8.670 6.938 11.088 1.00 70.94 272 ILE A C 1
ATOM 2157 O O . ILE A 1 272 ? 8.537 7.813 11.951 1.00 70.94 272 ILE A O 1
ATOM 2161 N N . LEU A 1 273 ? 9.854 6.542 10.617 1.00 74.50 273 LEU A N 1
ATOM 2162 C CA . LEU A 1 273 ? 11.137 7.062 11.095 1.00 74.50 273 LEU A CA 1
ATOM 2163 C C . LEU A 1 273 ? 11.533 8.393 10.447 1.00 74.50 273 LEU A C 1
ATOM 2165 O O . LEU A 1 273 ? 12.410 9.067 10.983 1.00 74.50 273 LEU A O 1
ATOM 2169 N N . HIS A 1 274 ? 10.884 8.760 9.344 1.00 69.44 274 HIS A N 1
ATOM 2170 C CA . HIS A 1 274 ? 10.991 10.076 8.718 1.00 69.44 274 HIS A CA 1
ATOM 2171 C C . HIS A 1 274 ? 10.225 11.153 9.497 1.00 69.44 274 HIS A C 1
ATOM 2173 O O . HIS A 1 274 ? 10.647 12.328 9.455 1.00 69.44 274 HIS A O 1
#

pLDDT: mean 76.2, std 11.64, range [39.06, 95.69]

Foldseek 3Di:
DDDDPPPQPWDADPVPRHTDGPPDQADPVPGDGDPVPVVVVVVVVVVVVVVVVVVVVVVVVVVVVVVVVLVVVLVVLLVVLLVLVVVLDDDDDPVVVVVVVVVNVVSVVLVVVCVVVVVPDPDPVVSVVSVVVSVVVSVVSVVVSVLLVVLVVVCLVCPDQWDKWKKFKAKDKWKAFLVGGDDFDDKAKWKDWPNDIHGHGDIDIDIAQDKTWIKIWIDGDPWIWIDIDIDGHYSVCANPWHWDFDWTDRDPTMIMTIIITIHTDDDSCSSVVD